Protein AF-A0A078JL57-F1 (afdb_monomer_lite)

Sequence (186 aa):
ADILLWREPKIAATLVIGVSLLWFLLEVVEYNFITLVCHASMTSMLLFFIWSTASDFLNWERPIIPVVVLDESSFKELATSFHDRFNQILSKLLDLACGRDPPLFFLTTISLYILSVIGTCINFMNLLFIGFVSMQTLPIMYEMYEDDVDRVASMLMRKMRKLYRKVDSNVLSKIPRGTVKSKKHA

pLDDT: mean 71.11, std 11.97, range [40.66, 92.5]

InterPro domains:
  IPR003388 Reticulon [PF02453] (1-154)
  IPR003388 Reticulon [PS50845] (1-186)
  IPR045064 Reticulon-like [PTHR10994] (1-176)

Secondary structure (DSSP, 8-state):
-TTTTTSSHHHHHHHHHHHHHHHHHHHTS---HHHHHHHHHHHHHHHHHHHHHHHHHHT------------HHHHHHHHHHHHHHHHHHHHHHHHHHTTS-HHHHHHHHHHHHHHHHHHHHS-HHHHHHHHHHHHHHHHHHHHHHHHHHHHHHHHHHHHHHHHHHHHHHHTGGGS-----------

Structure (mmCIF, N/CA/C/O backbone):
data_AF-A0A078JL57-F1
#
_entry.id   AF-A0A078JL57-F1
#
loop_
_atom_site.group_PDB
_atom_site.id
_atom_site.type_symbol
_atom_site.label_atom_id
_atom_site.label_alt_id
_atom_site.label_comp_id
_atom_site.label_asym_id
_atom_site.label_entity_id
_atom_site.label_seq_id
_atom_site.pdbx_PDB_ins_code
_atom_site.Cartn_x
_atom_site.Cartn_y
_atom_site.Cartn_z
_atom_site.occupancy
_atom_site.B_iso_or_equiv
_atom_site.auth_seq_id
_atom_site.auth_comp_id
_atom_site.auth_asym_id
_atom_site.auth_atom_id
_atom_site.pdbx_PDB_model_num
ATOM 1 N N . ALA A 1 1 ? -0.455 19.299 -8.774 1.00 47.16 1 ALA A N 1
ATOM 2 C CA . ALA A 1 1 ? -1.824 19.226 -8.221 1.00 47.16 1 ALA A CA 1
ATOM 3 C C . ALA A 1 1 ? -2.893 19.438 -9.301 1.00 47.16 1 ALA A C 1
ATOM 5 O O . ALA A 1 1 ? -3.996 18.943 -9.137 1.00 47.16 1 ALA A O 1
ATOM 6 N N . ASP A 1 2 ? -2.563 20.064 -10.438 1.00 40.66 2 ASP A N 1
ATOM 7 C CA . ASP A 1 2 ? -3.511 20.364 -11.528 1.00 40.66 2 ASP A CA 1
ATOM 8 C C . ASP A 1 2 ? -4.043 19.162 -12.332 1.00 40.66 2 ASP A C 1
ATOM 10 O O . ASP A 1 2 ? -5.101 19.265 -12.944 1.00 40.66 2 ASP A O 1
ATOM 14 N N . ILE A 1 3 ? -3.369 18.005 -12.307 1.00 46.66 3 ILE A N 1
ATOM 15 C CA . ILE A 1 3 ? -3.840 16.775 -12.982 1.00 46.66 3 ILE A CA 1
ATOM 16 C C . ILE A 1 3 ? -5.048 16.158 -12.246 1.00 46.66 3 ILE A C 1
ATOM 18 O O . ILE A 1 3 ? -5.933 15.580 -12.871 1.00 46.66 3 ILE A O 1
ATOM 22 N N . LEU A 1 4 ? -5.106 16.327 -10.919 1.00 50.78 4 LEU A N 1
ATOM 23 C CA . LEU A 1 4 ? -6.195 15.852 -10.052 1.00 50.78 4 LEU A CA 1
ATOM 24 C C . LEU A 1 4 ? -7.425 16.775 -10.080 1.00 50.78 4 LEU A C 1
ATOM 26 O O . LEU A 1 4 ? -8.518 16.344 -9.740 1.00 50.78 4 LEU A O 1
ATOM 30 N N . LEU A 1 5 ? -7.256 18.022 -10.524 1.00 49.47 5 LEU A N 1
ATOM 31 C CA . LEU A 1 5 ? -8.274 19.079 -10.490 1.00 49.47 5 LEU A CA 1
ATOM 32 C C . LEU A 1 5 ? -9.054 19.235 -11.806 1.00 49.47 5 LEU A C 1
ATOM 34 O O . LEU A 1 5 ? -9.695 20.255 -12.023 1.00 49.47 5 LEU A O 1
ATOM 38 N N . TRP A 1 6 ? -9.001 18.238 -12.702 1.00 53.00 6 TRP A N 1
ATOM 39 C CA . TRP A 1 6 ? -9.838 18.178 -13.916 1.00 53.00 6 TRP A CA 1
ATOM 40 C C . TRP A 1 6 ? -9.777 19.426 -14.821 1.00 53.00 6 TRP A C 1
ATOM 42 O O . TRP A 1 6 ? -10.658 19.649 -15.650 1.00 53.00 6 TRP A O 1
ATOM 52 N N . ARG A 1 7 ? -8.702 20.220 -14.721 1.00 55.97 7 ARG A N 1
ATOM 53 C CA . ARG A 1 7 ? -8.509 21.423 -15.545 1.00 55.97 7 ARG A CA 1
ATOM 54 C C . ARG A 1 7 ? -8.300 21.076 -17.023 1.00 55.97 7 ARG A C 1
ATOM 56 O O . ARG A 1 7 ? -8.626 21.871 -17.898 1.00 55.97 7 ARG A O 1
ATOM 63 N N . GLU A 1 8 ? -7.837 19.852 -17.287 1.00 61.31 8 GLU A N 1
ATOM 64 C CA . GLU A 1 8 ? -7.771 19.233 -18.610 1.00 61.31 8 GLU A CA 1
ATOM 65 C C . GLU A 1 8 ? -8.565 17.911 -18.633 1.00 61.31 8 GLU A C 1
ATOM 67 O O . GLU A 1 8 ? -8.002 16.831 -18.420 1.00 61.31 8 GLU A O 1
ATOM 72 N N . PRO A 1 9 ? -9.883 17.953 -18.910 1.00 62.03 9 PRO A N 1
ATOM 73 C CA . PRO A 1 9 ? -10.772 16.792 -18.793 1.00 62.03 9 PRO A CA 1
ATOM 74 C C . PRO A 1 9 ? -10.371 15.629 -19.710 1.00 62.03 9 PRO A C 1
ATOM 76 O O . PRO A 1 9 ? -10.666 14.476 -19.417 1.00 62.03 9 PRO A O 1
ATOM 79 N N . LYS A 1 10 ? -9.639 15.904 -20.796 1.00 66.31 10 LYS A N 1
ATOM 80 C CA . LYS A 1 10 ? -9.118 14.883 -21.718 1.00 66.31 10 LYS A CA 1
ATOM 81 C C . LYS A 1 10 ? -8.029 14.020 -21.079 1.00 66.31 10 LYS A C 1
ATOM 83 O O . LYS A 1 10 ? -8.034 12.805 -21.263 1.00 66.31 10 LYS A O 1
ATOM 88 N N . ILE A 1 11 ? -7.119 14.627 -20.317 1.00 66.00 11 ILE A N 1
ATOM 89 C CA . ILE A 1 11 ? -6.024 13.910 -19.649 1.00 66.00 11 ILE A CA 1
ATOM 90 C C . ILE A 1 11 ? -6.587 13.087 -18.493 1.00 66.00 11 ILE A C 1
ATOM 92 O O . ILE A 1 11 ? -6.284 11.901 -18.379 1.00 66.00 11 ILE A O 1
ATOM 96 N N . ALA A 1 12 ? -7.475 13.678 -17.693 1.00 65.75 12 ALA A N 1
ATOM 97 C CA . ALA A 1 12 ? -8.117 12.967 -16.598 1.00 65.75 12 ALA A CA 1
ATOM 98 C C . ALA A 1 12 ? -9.020 11.822 -17.096 1.00 65.75 12 ALA A C 1
ATOM 100 O O . ALA A 1 12 ? -8.971 10.731 -16.537 1.00 65.75 12 ALA A O 1
ATOM 101 N N . ALA A 1 13 ? -9.777 12.015 -18.183 1.00 70.62 13 ALA A N 1
ATOM 102 C CA . ALA A 1 13 ? -10.564 10.943 -18.794 1.00 70.62 13 ALA A CA 1
ATOM 103 C C . ALA A 1 13 ? -9.676 9.817 -19.340 1.00 70.62 13 ALA A C 1
ATOM 105 O O . ALA A 1 13 ? -9.972 8.648 -19.117 1.00 70.62 13 ALA A O 1
ATOM 106 N N . THR A 1 14 ? -8.560 10.149 -19.995 1.00 75.94 14 THR A N 1
ATOM 107 C CA . THR A 1 14 ? -7.607 9.146 -20.502 1.00 75.94 14 THR A CA 1
ATOM 108 C C . THR A 1 14 ? -6.988 8.341 -19.359 1.00 75.94 14 THR A C 1
ATOM 110 O O . THR A 1 14 ? -6.899 7.118 -19.446 1.00 75.94 14 THR A O 1
ATOM 113 N N . LEU A 1 15 ? -6.625 9.005 -18.259 1.00 76.62 15 LEU A N 1
ATOM 114 C CA . LEU A 1 15 ? -6.115 8.357 -17.052 1.00 76.62 15 LEU A CA 1
ATOM 115 C C . LEU A 1 15 ? -7.166 7.418 -16.438 1.00 76.62 15 LEU A C 1
ATOM 117 O O . LEU A 1 15 ? -6.862 6.266 -16.145 1.00 76.62 15 LEU A O 1
ATOM 121 N N . VAL A 1 16 ? -8.411 7.881 -16.295 1.00 73.12 16 VAL A N 1
ATOM 122 C CA . VAL A 1 16 ? -9.522 7.083 -15.752 1.00 73.12 16 VAL A CA 1
ATOM 123 C C . VAL A 1 16 ? -9.820 5.875 -16.637 1.00 73.12 16 VAL A C 1
ATOM 125 O O . VAL A 1 16 ? -10.015 4.780 -16.113 1.00 73.12 16 VAL A O 1
ATOM 128 N N . ILE A 1 17 ? -9.805 6.036 -17.962 1.00 79.19 17 ILE A N 1
ATOM 129 C CA . ILE A 1 17 ? -9.991 4.934 -18.915 1.00 79.19 17 ILE A CA 1
ATOM 130 C C . ILE A 1 17 ? -8.836 3.934 -18.800 1.00 79.19 17 ILE A C 1
ATOM 132 O O . ILE A 1 17 ? -9.085 2.735 -18.704 1.00 79.19 17 ILE A O 1
ATOM 136 N N . GLY A 1 18 ? -7.588 4.407 -18.742 1.00 77.69 18 GLY A N 1
ATOM 137 C CA . GLY A 1 18 ? -6.413 3.549 -18.584 1.00 77.69 18 GLY A CA 1
ATOM 138 C C . GLY A 1 18 ? -6.438 2.750 -17.280 1.00 77.69 18 GLY A C 1
ATOM 139 O O . GLY A 1 18 ? -6.229 1.539 -17.295 1.00 77.69 18 GLY A O 1
ATOM 140 N N . VAL A 1 19 ? -6.764 3.402 -16.163 1.00 73.00 19 VAL A N 1
ATOM 141 C CA . VAL A 1 19 ? -6.863 2.750 -14.849 1.00 73.00 19 VAL A CA 1
ATOM 142 C C . VAL A 1 19 ? -8.052 1.789 -14.787 1.00 73.00 19 VAL A C 1
ATOM 144 O O . VAL A 1 19 ? -7.912 0.693 -14.251 1.00 73.00 19 VAL A O 1
ATOM 147 N N . SER A 1 20 ? -9.195 2.142 -15.380 1.00 72.00 20 SER A N 1
ATOM 148 C CA . SER A 1 20 ? -10.371 1.260 -15.430 1.00 72.00 20 SER A CA 1
ATOM 149 C C . SER A 1 20 ? -10.128 0.027 -16.300 1.00 72.00 20 SER A C 1
ATOM 151 O O . SER A 1 20 ? -10.539 -1.068 -15.930 1.00 72.00 20 SER A O 1
ATOM 153 N N . LEU A 1 21 ? -9.425 0.178 -17.428 1.00 74.38 21 LEU A N 1
ATOM 154 C CA . LEU A 1 21 ? -9.008 -0.943 -18.274 1.00 74.38 21 LEU A CA 1
ATOM 155 C C . LEU A 1 21 ? -8.018 -1.849 -17.543 1.00 74.38 21 LEU A C 1
ATOM 157 O O . LEU A 1 21 ? -8.184 -3.064 -17.564 1.00 74.38 21 LEU A O 1
ATOM 161 N N . LEU A 1 22 ? -7.024 -1.265 -16.867 1.00 69.69 22 LEU A N 1
ATOM 162 C CA . LEU A 1 22 ? -6.052 -2.008 -16.067 1.00 69.69 22 LEU A CA 1
ATOM 163 C C . LEU A 1 22 ? -6.740 -2.807 -14.949 1.00 69.69 22 LEU A C 1
ATOM 165 O O . LEU A 1 22 ? -6.431 -3.980 -14.759 1.00 69.69 22 LEU A O 1
ATOM 169 N N . TRP A 1 23 ? -7.705 -2.197 -14.258 1.00 68.81 23 TRP A N 1
ATOM 170 C CA . TRP A 1 23 ? -8.525 -2.862 -13.246 1.00 68.81 23 TRP A CA 1
ATOM 171 C C . TRP A 1 23 ? -9.388 -3.983 -13.843 1.00 68.81 23 TRP A C 1
ATOM 173 O O . TRP A 1 23 ? -9.385 -5.095 -13.325 1.00 68.81 23 TRP A O 1
ATOM 183 N N . PHE A 1 24 ? -10.058 -3.735 -14.972 1.00 66.00 24 PHE A N 1
ATOM 184 C CA . PHE A 1 24 ? -10.878 -4.732 -15.668 1.00 66.00 24 PHE A CA 1
ATOM 185 C C . PHE A 1 24 ? -10.057 -5.949 -16.125 1.00 66.00 24 PHE A C 1
ATOM 187 O O . PHE A 1 24 ? -10.476 -7.088 -15.934 1.00 66.00 24 PHE A O 1
ATOM 194 N N . LEU A 1 25 ? -8.863 -5.719 -16.677 1.00 63.25 25 LEU A N 1
ATOM 195 C CA . LEU A 1 25 ? -7.927 -6.769 -17.093 1.00 63.25 25 LEU A CA 1
ATOM 196 C C . LEU A 1 25 ? -7.433 -7.630 -15.922 1.00 63.25 25 LEU A C 1
ATOM 198 O O . LEU A 1 25 ? -7.133 -8.802 -16.118 1.00 63.25 25 LEU A O 1
ATOM 202 N N . LEU A 1 26 ? -7.341 -7.068 -14.718 1.00 59.03 26 LEU A N 1
ATOM 203 C CA . LEU A 1 26 ? -6.872 -7.781 -13.529 1.00 59.03 26 LEU A CA 1
ATOM 204 C C . LEU A 1 26 ? -8.000 -8.516 -12.795 1.00 59.03 26 LEU A C 1
ATOM 206 O O . LEU A 1 26 ? -7.803 -9.650 -12.369 1.00 59.03 26 LEU A O 1
ATOM 210 N N . GLU A 1 27 ? -9.170 -7.890 -12.664 1.00 59.22 27 GLU A N 1
ATOM 211 C CA . GLU A 1 27 ? -10.281 -8.411 -11.856 1.00 59.22 27 GLU A CA 1
ATOM 212 C C . GLU A 1 27 ? -11.227 -9.318 -12.666 1.00 59.22 27 GLU A C 1
ATOM 214 O O . GLU A 1 27 ? -11.649 -10.356 -12.171 1.00 59.22 27 GLU A O 1
ATOM 219 N N . VAL A 1 28 ? -11.552 -8.970 -13.921 1.00 53.16 28 VAL A N 1
ATOM 220 C CA . VAL A 1 28 ? -12.558 -9.700 -14.729 1.00 53.16 28 VAL A CA 1
ATOM 221 C C . VAL A 1 28 ? -11.946 -10.845 -15.536 1.00 53.16 28 VAL A C 1
ATOM 223 O O . VAL A 1 28 ? -12.619 -11.832 -15.817 1.00 53.16 28 VAL A O 1
ATOM 226 N N . VAL A 1 29 ? -10.669 -10.733 -15.906 1.00 53.97 29 VAL A N 1
ATOM 227 C CA . VAL A 1 29 ? -9.959 -11.766 -16.684 1.00 53.97 29 VAL A CA 1
ATOM 228 C C . VAL A 1 29 ? -9.205 -12.751 -15.771 1.00 53.97 29 VAL A C 1
ATOM 230 O O . VAL A 1 29 ? -8.572 -13.674 -16.270 1.00 53.97 29 VAL A O 1
ATOM 233 N N . GLU A 1 30 ? -9.252 -12.573 -14.441 1.00 57.19 30 GLU A N 1
ATOM 234 C CA . GLU A 1 30 ? -8.442 -13.327 -13.459 1.00 57.19 30 GLU A CA 1
ATOM 235 C C . GLU A 1 30 ? -6.942 -13.364 -13.824 1.00 57.19 30 GLU A C 1
ATOM 237 O O . GLU A 1 30 ? -6.216 -14.321 -13.533 1.00 57.19 30 GLU A O 1
ATOM 242 N N . TYR A 1 31 ? -6.448 -12.323 -14.504 1.00 55.12 31 TYR A N 1
ATOM 243 C CA . TYR A 1 31 ? -5.073 -12.301 -14.979 1.00 55.12 31 TYR A CA 1
ATOM 244 C C . TYR A 1 31 ? -4.146 -12.128 -13.775 1.00 55.12 31 TYR A C 1
ATOM 246 O O . TYR A 1 31 ? -4.140 -11.096 -13.104 1.00 55.12 31 TYR A O 1
ATOM 254 N N . ASN A 1 32 ? -3.367 -13.164 -13.473 1.00 59.16 32 ASN A N 1
ATOM 255 C CA . ASN A 1 32 ? -2.543 -13.227 -12.274 1.00 59.16 32 ASN A CA 1
ATOM 256 C C . ASN A 1 32 ? -1.590 -12.014 -12.249 1.00 59.16 32 ASN A C 1
ATOM 258 O O . ASN A 1 32 ? -0.804 -11.837 -13.181 1.00 59.16 32 ASN A O 1
ATOM 262 N N . PHE A 1 33 ? -1.650 -11.159 -11.220 1.00 55.16 33 PHE A N 1
ATOM 263 C CA . PHE A 1 33 ? -0.894 -9.892 -11.161 1.00 55.16 33 PHE A CA 1
ATOM 264 C C . PHE A 1 33 ? 0.594 -10.067 -11.512 1.00 55.16 33 PHE A C 1
ATOM 266 O O . PHE A 1 33 ? 1.185 -9.256 -12.223 1.00 55.16 33 PHE A O 1
ATOM 273 N N . ILE A 1 34 ? 1.169 -11.196 -11.092 1.00 57.19 34 ILE A N 1
ATOM 274 C CA . ILE A 1 34 ? 2.545 -11.603 -11.392 1.00 57.19 34 ILE A CA 1
ATOM 275 C C . ILE A 1 34 ? 2.785 -11.712 -12.907 1.00 57.19 34 ILE A C 1
ATOM 277 O O . ILE A 1 34 ? 3.783 -11.205 -13.418 1.00 57.19 34 ILE A O 1
ATOM 281 N N . THR A 1 35 ? 1.863 -12.336 -13.642 1.00 60.84 35 THR A N 1
ATOM 282 C CA . THR A 1 35 ? 1.957 -12.466 -15.104 1.00 60.84 35 THR A CA 1
ATOM 283 C C . THR A 1 35 ? 1.793 -11.127 -15.812 1.00 60.84 35 THR A C 1
ATOM 285 O O . THR A 1 35 ? 2.526 -10.864 -16.763 1.00 60.84 35 THR A O 1
ATOM 288 N N . LEU A 1 36 ? 0.924 -10.238 -15.322 1.00 61.31 36 LEU A N 1
ATOM 289 C CA . LEU A 1 36 ? 0.795 -8.891 -15.879 1.00 61.31 36 LEU A CA 1
ATOM 290 C C . LEU A 1 36 ? 2.099 -8.096 -15.724 1.00 61.31 36 LEU A C 1
ATOM 292 O O . LEU A 1 36 ? 2.589 -7.524 -16.696 1.00 61.31 36 LEU A O 1
ATOM 296 N N . VAL A 1 37 ? 2.692 -8.102 -14.525 1.00 61.41 37 VAL A N 1
ATOM 297 C CA . VAL A 1 37 ? 3.982 -7.442 -14.262 1.00 61.41 37 VAL A CA 1
ATOM 298 C C . VAL A 1 37 ? 5.082 -8.033 -15.142 1.00 61.41 37 VAL A C 1
ATOM 300 O O . VAL A 1 37 ? 5.890 -7.292 -15.702 1.00 61.41 37 VAL A O 1
ATOM 303 N N . CYS A 1 38 ? 5.088 -9.354 -15.326 1.00 63.00 38 CYS A N 1
ATOM 304 C CA . CYS A 1 38 ? 6.035 -10.028 -16.207 1.00 63.00 38 CYS A CA 1
ATOM 305 C C . CYS A 1 38 ? 5.884 -9.568 -17.669 1.00 63.00 38 CYS A C 1
ATOM 307 O O . CYS A 1 38 ? 6.867 -9.163 -18.287 1.00 63.00 38 CYS A O 1
ATOM 309 N N . HIS A 1 39 ? 4.663 -9.543 -18.212 1.00 68.88 39 HIS A N 1
ATOM 310 C CA . HIS A 1 39 ? 4.411 -9.079 -19.580 1.00 68.88 39 HIS A CA 1
ATOM 311 C C . HIS A 1 39 ? 4.685 -7.585 -19.774 1.00 68.88 39 HIS A C 1
ATOM 313 O O . HIS A 1 39 ? 5.252 -7.201 -20.799 1.00 68.88 39 HIS A O 1
ATOM 319 N N . ALA A 1 40 ? 4.341 -6.745 -18.797 1.00 70.06 40 ALA A N 1
ATOM 320 C CA . ALA A 1 40 ? 4.665 -5.322 -18.820 1.00 70.06 40 ALA A CA 1
ATOM 321 C C . ALA A 1 40 ? 6.186 -5.100 -18.816 1.00 70.06 40 ALA A C 1
ATOM 323 O O . ALA A 1 40 ? 6.691 -4.305 -19.607 1.00 70.06 40 ALA A O 1
ATOM 324 N N . SER A 1 41 ? 6.922 -5.854 -17.992 1.00 65.12 41 SER A N 1
ATOM 325 C CA . SER A 1 41 ? 8.389 -5.842 -17.967 1.00 65.12 41 SER A CA 1
ATOM 326 C C . SER A 1 41 ? 8.985 -6.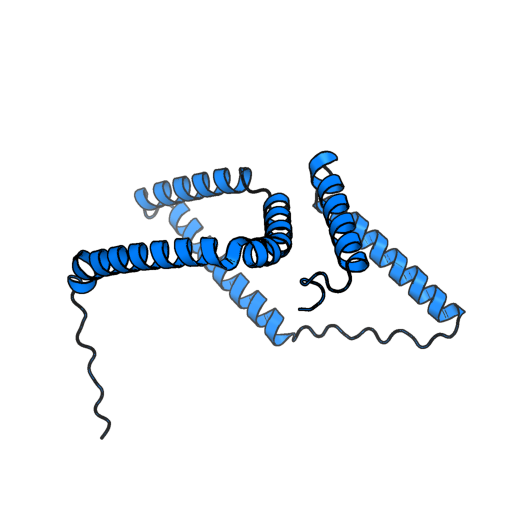285 -19.308 1.00 65.12 41 SER A C 1
ATOM 328 O O . SER A 1 41 ? 9.803 -5.564 -19.878 1.00 65.12 41 SER A O 1
ATOM 330 N N . MET A 1 42 ? 8.511 -7.402 -19.876 1.00 68.44 42 MET A N 1
ATOM 331 C CA . MET A 1 42 ? 8.950 -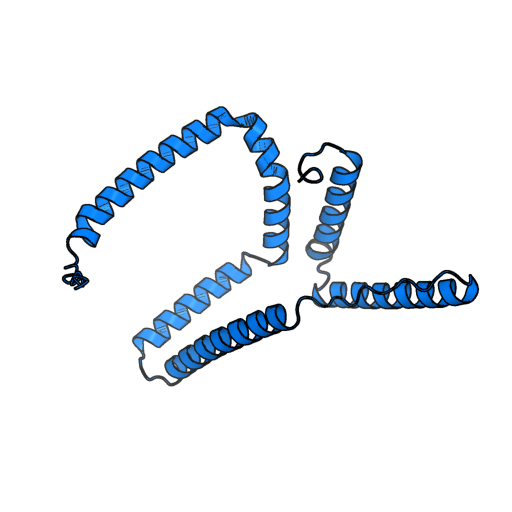7.878 -21.197 1.00 68.44 42 MET A CA 1
ATOM 332 C C . MET A 1 42 ? 8.689 -6.841 -22.298 1.00 68.44 42 MET A C 1
ATOM 334 O O . MET A 1 42 ? 9.564 -6.574 -23.119 1.00 68.44 42 MET A O 1
ATOM 338 N N . THR A 1 43 ? 7.513 -6.212 -22.287 1.00 69.38 43 THR A N 1
ATOM 339 C CA . THR A 1 43 ? 7.145 -5.166 -23.255 1.00 69.38 43 THR A CA 1
ATOM 340 C C . THR A 1 43 ? 8.017 -3.921 -23.090 1.00 69.38 43 THR A C 1
ATOM 342 O O . THR A 1 43 ? 8.490 -3.372 -24.080 1.00 69.38 43 THR A O 1
ATOM 345 N N . SER A 1 44 ? 8.287 -3.502 -21.851 1.00 72.31 44 SER A N 1
ATOM 346 C CA . SER A 1 44 ? 9.180 -2.379 -21.542 1.00 72.31 44 SER A CA 1
ATOM 347 C C . SER A 1 44 ? 10.607 -2.640 -22.032 1.00 72.31 44 SER A C 1
ATOM 349 O O . SER A 1 44 ? 11.180 -1.802 -22.727 1.00 72.31 44 SER A O 1
ATOM 351 N N . MET A 1 45 ? 11.158 -3.834 -21.769 1.00 69.00 45 MET A N 1
ATOM 352 C CA . MET A 1 45 ? 12.476 -4.226 -22.284 1.00 69.00 45 MET A CA 1
ATOM 353 C C . MET A 1 45 ? 12.522 -4.208 -23.816 1.00 69.00 45 MET A C 1
ATOM 355 O O . MET A 1 45 ? 13.482 -3.690 -24.385 1.00 69.00 45 MET A O 1
ATOM 359 N N . LEU A 1 46 ? 11.485 -4.717 -24.490 1.00 79.62 46 LEU A N 1
ATOM 360 C CA . LEU A 1 46 ? 11.384 -4.670 -25.952 1.00 79.62 46 LEU A CA 1
ATOM 361 C C . LEU A 1 46 ? 11.315 -3.233 -26.481 1.00 79.62 46 LEU A C 1
ATOM 363 O O . LEU A 1 46 ? 11.998 -2.911 -27.449 1.00 79.62 46 LEU A O 1
ATOM 367 N N . LEU A 1 47 ? 10.538 -2.358 -25.839 1.00 80.25 47 LEU A N 1
ATOM 368 C CA . LEU A 1 47 ? 10.451 -0.944 -26.208 1.00 80.25 47 LEU A CA 1
ATOM 369 C C . LEU A 1 47 ? 11.795 -0.234 -26.047 1.00 80.25 47 LEU A C 1
ATOM 371 O O . LEU A 1 47 ? 12.213 0.462 -26.968 1.00 80.25 47 LEU A O 1
ATOM 375 N N . PHE A 1 48 ? 12.503 -0.445 -24.933 1.00 76.62 48 PHE A N 1
ATOM 376 C CA . PHE A 1 48 ? 13.850 0.099 -24.742 1.00 76.62 48 PHE A CA 1
ATOM 377 C C . PHE A 1 48 ? 14.837 -0.425 -25.785 1.00 76.62 48 PHE A C 1
ATOM 379 O O . PHE A 1 48 ? 15.651 0.341 -26.294 1.00 76.62 48 PHE A O 1
ATOM 386 N N . PHE A 1 49 ? 14.746 -1.707 -26.138 1.00 75.75 49 PHE A N 1
ATOM 387 C CA . PHE A 1 49 ? 15.597 -2.311 -27.157 1.00 75.75 49 PHE A CA 1
ATOM 388 C C . PHE A 1 49 ? 15.343 -1.716 -28.550 1.00 75.75 49 PHE A C 1
ATOM 390 O O . PHE A 1 49 ? 16.288 -1.318 -29.235 1.00 75.75 49 PHE A O 1
ATOM 397 N N . ILE A 1 50 ? 14.073 -1.595 -28.950 1.00 81.50 50 ILE A N 1
ATOM 398 C CA . ILE A 1 50 ? 13.675 -0.951 -30.209 1.00 81.50 50 ILE A CA 1
ATOM 399 C C . ILE A 1 50 ? 14.107 0.517 -30.207 1.00 81.50 50 ILE A C 1
ATOM 401 O O . ILE A 1 50 ? 14.667 0.982 -31.194 1.00 81.50 50 ILE A O 1
ATOM 405 N N . TRP A 1 51 ? 13.903 1.231 -29.098 1.00 74.94 51 TRP A N 1
ATOM 406 C CA . TRP A 1 51 ? 14.287 2.633 -28.952 1.00 74.94 51 TRP A CA 1
ATOM 407 C C . TRP A 1 51 ? 15.800 2.835 -29.059 1.00 74.94 51 TRP A C 1
ATOM 409 O O . TRP A 1 51 ? 16.237 3.708 -29.800 1.00 74.94 51 TRP A O 1
ATOM 419 N N . SER A 1 52 ? 16.599 1.998 -28.389 1.00 70.12 52 SER A N 1
ATOM 420 C CA . SER A 1 52 ? 18.066 2.033 -28.467 1.00 70.12 52 SER A CA 1
ATOM 421 C C . SER A 1 52 ? 18.560 1.733 -29.883 1.00 70.12 52 SER A C 1
ATOM 423 O O . SER A 1 52 ? 19.439 2.416 -30.402 1.00 70.12 52 SER A O 1
ATOM 425 N N . THR A 1 53 ? 17.955 0.742 -30.538 1.00 77.44 53 THR A N 1
ATOM 426 C CA . THR A 1 53 ? 18.299 0.365 -31.916 1.00 77.44 53 THR A CA 1
ATOM 427 C C . THR A 1 53 ? 17.914 1.472 -32.905 1.00 77.44 53 THR A C 1
ATOM 429 O O . THR A 1 53 ? 18.668 1.783 -33.824 1.00 77.44 53 THR A O 1
ATOM 432 N N . ALA A 1 54 ? 16.759 2.111 -32.704 1.00 71.50 54 ALA A N 1
ATOM 433 C CA . ALA A 1 54 ? 16.305 3.238 -33.512 1.00 71.50 54 ALA A CA 1
ATOM 434 C C . ALA A 1 54 ? 17.152 4.500 -33.278 1.00 71.50 54 ALA A C 1
ATOM 436 O O . ALA A 1 54 ? 17.448 5.205 -34.242 1.00 71.50 54 ALA A O 1
ATOM 437 N N . SER A 1 55 ? 17.585 4.771 -32.039 1.00 66.94 55 SER A N 1
ATOM 438 C CA . SER A 1 55 ? 18.495 5.885 -31.743 1.00 66.94 55 SER A CA 1
ATOM 439 C C . SER A 1 55 ? 19.864 5.692 -32.388 1.00 66.94 55 SER A C 1
ATOM 441 O O . SER A 1 55 ? 20.412 6.653 -32.927 1.00 66.94 55 SER A O 1
ATOM 443 N N . ASP A 1 56 ? 20.367 4.453 -32.413 1.00 66.75 56 ASP A N 1
ATOM 444 C CA . ASP A 1 56 ? 21.624 4.108 -33.084 1.00 66.75 56 ASP A CA 1
ATOM 445 C C . ASP A 1 56 ? 21.505 4.230 -34.615 1.00 66.75 56 ASP A C 1
ATOM 447 O O . ASP A 1 56 ? 22.447 4.664 -35.276 1.00 66.75 56 ASP A O 1
ATOM 451 N N . PHE A 1 57 ? 20.337 3.918 -35.191 1.00 69.06 57 PHE A N 1
ATOM 452 C CA . PHE A 1 57 ? 20.089 4.048 -36.633 1.00 69.06 57 PHE A CA 1
ATOM 453 C C . PHE A 1 57 ? 19.870 5.505 -37.090 1.00 69.06 57 PHE A C 1
ATOM 455 O O . PHE A 1 57 ? 20.237 5.863 -38.208 1.00 69.06 57 PHE A O 1
ATOM 462 N N . LEU A 1 58 ? 19.285 6.356 -36.239 1.00 68.25 58 LEU A N 1
ATOM 463 C CA . LEU A 1 58 ? 18.922 7.744 -36.566 1.00 68.25 58 LEU A CA 1
ATOM 464 C C . LEU A 1 58 ? 19.951 8.797 -36.102 1.00 68.25 58 LEU A C 1
ATOM 466 O O . LEU A 1 58 ? 19.698 9.986 -36.286 1.00 68.25 58 LEU A O 1
ATOM 470 N N . ASN A 1 59 ? 21.097 8.397 -35.524 1.00 60.12 59 ASN A N 1
ATOM 471 C CA . ASN A 1 59 ? 22.074 9.303 -34.880 1.00 60.12 59 ASN A CA 1
ATOM 472 C C . ASN A 1 59 ? 21.414 10.299 -33.903 1.00 60.12 59 ASN A C 1
ATOM 474 O O . ASN A 1 59 ? 21.850 11.444 -33.764 1.00 60.12 59 ASN A O 1
ATOM 478 N N . TRP A 1 60 ? 20.339 9.881 -33.234 1.00 64.56 60 TRP A N 1
ATOM 479 C CA . TRP A 1 60 ? 19.710 10.710 -32.213 1.00 64.56 60 TRP A CA 1
ATOM 480 C C . TRP A 1 60 ? 20.653 10.761 -31.007 1.00 64.56 60 TRP A C 1
ATOM 482 O O . TRP A 1 60 ? 21.228 9.732 -30.643 1.00 64.56 60 TRP A O 1
ATOM 492 N N . GLU A 1 61 ? 20.834 11.931 -30.380 1.00 59.34 61 GLU A N 1
ATOM 493 C CA . GLU A 1 61 ? 21.532 12.004 -29.092 1.00 59.34 61 GLU A CA 1
ATOM 494 C C . GLU A 1 61 ? 20.950 10.945 -28.156 1.00 59.34 61 GLU A C 1
ATOM 496 O O . GLU A 1 61 ? 19.745 10.936 -27.884 1.00 59.34 61 GLU A O 1
ATOM 501 N N . ARG A 1 62 ? 21.814 10.011 -27.729 1.00 51.31 62 ARG A N 1
ATOM 502 C CA . ARG A 1 62 ? 21.458 8.930 -26.812 1.00 51.31 62 ARG A CA 1
ATOM 503 C C . ARG A 1 62 ? 20.646 9.538 -25.673 1.00 51.31 62 ARG A C 1
ATOM 505 O O . ARG A 1 62 ? 21.149 10.477 -25.050 1.00 51.31 62 ARG A O 1
ATOM 512 N N . PRO A 1 63 ? 19.430 9.039 -25.386 1.00 51.59 63 PRO A N 1
ATOM 513 C CA . PRO A 1 63 ? 18.695 9.505 -24.228 1.00 51.59 63 PRO A CA 1
ATOM 514 C C . PRO A 1 63 ? 19.610 9.291 -23.026 1.00 51.59 63 PRO A C 1
ATOM 516 O O . PRO A 1 63 ? 19.985 8.160 -22.714 1.00 51.59 63 PRO A O 1
ATOM 519 N N . ILE A 1 64 ? 20.046 10.394 -22.418 1.00 54.38 64 ILE A N 1
ATOM 520 C CA . ILE A 1 64 ? 20.791 10.381 -21.168 1.00 54.38 64 ILE A CA 1
ATOM 521 C C . ILE A 1 64 ? 19.822 9.744 -20.194 1.00 54.38 64 ILE A C 1
ATOM 523 O O . ILE A 1 64 ? 18.875 10.393 -19.762 1.00 54.38 64 ILE A O 1
ATOM 527 N N . ILE A 1 65 ? 19.997 8.448 -19.943 1.00 53.41 65 ILE A N 1
ATOM 528 C CA . ILE A 1 65 ? 19.264 7.734 -18.913 1.00 53.41 65 ILE A CA 1
ATOM 529 C C . ILE A 1 65 ? 19.604 8.528 -17.657 1.00 53.41 65 ILE A C 1
ATOM 531 O O . ILE A 1 65 ? 20.779 8.526 -17.271 1.00 53.41 65 ILE A O 1
ATOM 535 N N . PRO A 1 66 ? 18.658 9.283 -17.063 1.00 51.09 66 PRO A N 1
ATOM 536 C CA . PRO A 1 66 ? 18.918 9.850 -15.763 1.00 51.09 66 PRO A CA 1
ATOM 537 C C . PRO A 1 66 ? 19.162 8.617 -14.916 1.00 51.09 66 PRO A C 1
ATOM 539 O O . PRO A 1 66 ? 18.256 7.802 -14.741 1.00 51.09 66 PRO A O 1
ATOM 542 N N . VAL A 1 67 ? 20.420 8.400 -14.523 1.00 54.25 67 VAL A N 1
ATOM 543 C CA . VAL A 1 67 ? 20.761 7.381 -13.546 1.00 54.25 67 VAL A CA 1
ATOM 544 C C . VAL A 1 67 ? 19.817 7.708 -12.414 1.00 54.25 67 VAL A C 1
ATOM 546 O O . VAL A 1 67 ? 19.915 8.787 -11.827 1.00 54.25 67 VAL A O 1
ATOM 549 N N . VAL A 1 68 ? 18.802 6.865 -12.235 1.00 54.19 68 VAL A N 1
ATOM 550 C CA . VAL A 1 68 ? 17.818 7.004 -11.177 1.00 54.19 68 VAL A CA 1
ATOM 551 C C . VAL A 1 68 ? 18.596 6.654 -9.921 1.00 54.19 68 VAL A C 1
ATOM 553 O O . VAL A 1 68 ? 18.465 5.577 -9.355 1.00 54.19 68 VAL A O 1
ATOM 556 N N . VAL A 1 69 ? 19.468 7.573 -9.513 1.00 51.53 69 VAL A N 1
ATOM 557 C CA . VAL A 1 69 ? 19.992 7.690 -8.169 1.00 51.53 69 VAL A CA 1
ATOM 558 C C . VAL A 1 69 ? 18.806 8.218 -7.374 1.00 51.53 69 VAL A C 1
ATOM 560 O O . VAL A 1 69 ? 18.751 9.367 -6.949 1.00 51.53 69 VAL A O 1
ATOM 563 N N . LEU A 1 70 ? 17.781 7.369 -7.250 1.00 54.81 70 LEU A N 1
ATOM 564 C CA . LEU A 1 70 ? 17.027 7.289 -6.017 1.00 54.81 70 LEU A CA 1
ATOM 565 C C . LEU A 1 70 ? 18.107 7.209 -4.954 1.00 54.81 70 LEU A C 1
ATOM 567 O O . LEU A 1 70 ? 18.850 6.230 -4.948 1.00 54.81 70 LEU A O 1
ATOM 571 N N . ASP A 1 71 ? 18.261 8.306 -4.212 1.00 64.81 71 ASP A N 1
ATOM 572 C CA . ASP A 1 71 ? 19.309 8.529 -3.227 1.00 64.81 71 ASP A CA 1
ATOM 573 C C . ASP A 1 71 ? 19.646 7.200 -2.547 1.00 64.81 71 ASP A C 1
ATOM 575 O O . ASP A 1 71 ? 18.821 6.633 -1.827 1.00 64.81 71 ASP A O 1
ATOM 579 N N . GLU A 1 72 ? 20.797 6.626 -2.908 1.00 66.88 72 GLU A N 1
ATOM 580 C CA . GLU A 1 72 ? 21.133 5.246 -2.545 1.00 66.88 72 GLU A CA 1
ATOM 581 C C . GLU A 1 72 ? 21.138 5.110 -1.020 1.00 66.88 72 GLU A C 1
ATOM 583 O O . GLU A 1 72 ? 20.722 4.087 -0.482 1.00 66.88 72 GLU A O 1
ATOM 588 N N . SER A 1 73 ? 21.498 6.194 -0.323 1.00 72.88 73 SER A N 1
ATOM 589 C CA . SER A 1 73 ? 21.331 6.368 1.117 1.00 72.88 73 SER A CA 1
ATOM 590 C C . SER A 1 73 ? 19.880 6.240 1.569 1.00 72.88 73 SER A C 1
ATOM 592 O O . SER A 1 73 ? 19.616 5.413 2.434 1.00 72.88 73 SER A O 1
ATOM 594 N N . SER A 1 74 ? 18.937 6.975 0.979 1.00 73.94 74 SER A N 1
ATOM 595 C CA . SER A 1 74 ? 17.512 6.904 1.329 1.00 73.94 74 SER A CA 1
ATOM 596 C C . SER A 1 74 ? 16.913 5.524 1.061 1.00 73.94 74 SER A C 1
ATOM 598 O O . SER A 1 74 ? 16.190 4.990 1.901 1.00 73.94 74 SER A O 1
ATOM 600 N N . PHE A 1 75 ? 17.216 4.906 -0.086 1.00 78.00 75 PHE A N 1
ATOM 601 C CA . PHE A 1 75 ? 16.716 3.560 -0.379 1.00 78.00 75 PHE A CA 1
ATOM 602 C C . PHE A 1 75 ? 17.328 2.523 0.561 1.00 78.00 75 PHE A C 1
ATOM 604 O O . PHE A 1 75 ? 16.614 1.667 1.080 1.00 78.00 75 PHE A O 1
ATOM 611 N N . LYS A 1 76 ? 18.633 2.616 0.823 1.00 82.31 76 LYS A N 1
ATOM 612 C CA . LYS A 1 76 ? 19.329 1.717 1.742 1.00 82.31 76 LYS A CA 1
ATOM 613 C C . LYS A 1 76 ? 18.833 1.884 3.171 1.00 82.31 76 LYS A C 1
ATOM 615 O O . LYS A 1 76 ? 18.636 0.876 3.832 1.00 82.31 76 LYS A O 1
ATOM 620 N N . GLU A 1 77 ? 18.580 3.107 3.627 1.00 85.25 77 GLU A N 1
ATOM 621 C CA . GLU A 1 77 ? 18.028 3.391 4.954 1.00 85.25 77 GLU A CA 1
ATOM 622 C C . GLU A 1 77 ? 16.593 2.867 5.094 1.00 85.25 77 GLU A C 1
ATOM 624 O O . GLU A 1 77 ? 16.249 2.249 6.103 1.00 85.25 77 GLU A O 1
ATOM 629 N N . LEU A 1 78 ? 15.759 3.026 4.062 1.00 81.69 78 LEU A N 1
ATOM 630 C CA . LEU A 1 78 ? 14.421 2.434 4.033 1.00 81.69 78 LEU A CA 1
ATOM 631 C C . LEU A 1 78 ? 14.478 0.904 4.004 1.00 81.69 78 LEU A C 1
ATOM 633 O O . LEU A 1 78 ? 13.730 0.252 4.734 1.00 81.69 78 LEU A O 1
ATOM 637 N N . ALA A 1 79 ? 15.370 0.329 3.198 1.00 84.56 79 ALA A N 1
ATOM 638 C CA . ALA A 1 79 ? 15.535 -1.111 3.076 1.00 84.56 79 ALA A CA 1
ATOM 639 C C . ALA A 1 79 ? 16.049 -1.733 4.379 1.00 84.56 79 ALA A C 1
ATOM 641 O O . ALA A 1 79 ? 15.492 -2.736 4.820 1.00 84.56 79 ALA A O 1
ATOM 642 N N . THR A 1 80 ? 17.051 -1.135 5.032 1.00 86.19 80 THR A N 1
ATOM 643 C CA . THR A 1 80 ? 17.563 -1.618 6.323 1.00 86.19 80 THR A CA 1
ATOM 644 C C . THR A 1 80 ? 16.535 -1.430 7.428 1.00 86.19 80 THR A C 1
ATOM 646 O O . THR A 1 80 ? 16.279 -2.372 8.169 1.00 86.19 80 THR A O 1
ATOM 649 N N . SER A 1 81 ? 15.862 -0.277 7.494 1.00 86.81 81 SER A N 1
ATOM 650 C CA . SER A 1 81 ? 14.802 -0.034 8.479 1.00 86.81 81 SER A CA 1
ATOM 651 C C . SER A 1 81 ? 13.647 -1.024 8.330 1.00 86.81 81 SER A C 1
ATOM 653 O O . SER A 1 81 ? 13.153 -1.572 9.320 1.00 86.81 81 SER A O 1
ATOM 655 N N . PHE A 1 82 ? 13.226 -1.295 7.092 1.00 84.56 82 PHE A N 1
ATOM 656 C CA . PHE A 1 82 ? 12.198 -2.288 6.809 1.00 84.56 82 PHE A CA 1
ATOM 657 C C . PHE A 1 82 ? 12.670 -3.695 7.174 1.00 84.56 82 PHE A C 1
ATOM 659 O O . PHE A 1 82 ? 11.943 -4.416 7.855 1.00 84.56 82 PHE A O 1
ATOM 666 N N . HIS A 1 83 ? 13.885 -4.068 6.768 1.00 85.94 83 HIS A N 1
ATOM 667 C CA . HIS A 1 83 ? 14.455 -5.382 7.042 1.00 85.94 83 HIS A CA 1
ATOM 668 C C . HIS A 1 83 ? 14.595 -5.633 8.546 1.00 85.94 83 HIS A C 1
ATOM 670 O O . HIS A 1 83 ? 14.159 -6.675 9.028 1.00 85.94 83 HIS A O 1
ATOM 676 N N . ASP A 1 84 ? 15.105 -4.663 9.303 1.00 89.69 84 ASP A N 1
ATOM 677 C CA . ASP A 1 84 ? 15.248 -4.760 10.755 1.00 89.69 84 ASP A CA 1
ATOM 678 C C . ASP A 1 84 ? 13.889 -4.896 11.442 1.00 89.69 84 ASP A C 1
ATOM 680 O O . ASP A 1 84 ? 13.707 -5.764 12.298 1.00 89.69 84 ASP A O 1
ATOM 684 N N . ARG A 1 85 ? 12.902 -4.081 11.048 1.00 86.81 85 ARG A N 1
ATOM 685 C CA . ARG A 1 85 ? 11.537 -4.178 11.587 1.00 86.81 85 ARG A CA 1
ATOM 686 C C . ARG A 1 85 ? 10.896 -5.519 11.258 1.00 86.81 85 ARG A C 1
ATOM 688 O O . ARG A 1 85 ? 10.283 -6.130 12.129 1.00 86.81 85 ARG A O 1
ATOM 695 N N . PHE A 1 86 ? 11.039 -5.979 10.021 1.00 81.50 86 PHE A N 1
ATOM 696 C CA . PHE A 1 86 ? 10.482 -7.246 9.568 1.00 81.50 86 PHE A CA 1
ATOM 697 C C . PHE A 1 86 ? 11.128 -8.428 10.294 1.00 81.50 86 PHE A C 1
ATOM 699 O O . PHE A 1 86 ? 10.422 -9.286 10.824 1.00 81.50 86 PHE A O 1
ATOM 706 N N . ASN A 1 87 ? 12.455 -8.424 10.414 1.00 91.06 87 ASN A N 1
ATOM 707 C CA . ASN A 1 87 ? 13.205 -9.442 11.136 1.00 91.06 87 ASN A CA 1
ATOM 708 C C . ASN A 1 87 ? 12.848 -9.459 12.632 1.00 91.06 87 ASN A C 1
ATOM 710 O O . ASN A 1 87 ? 12.671 -10.528 13.206 1.00 91.06 87 ASN A O 1
ATOM 714 N N . GLN A 1 88 ? 12.648 -8.293 13.259 1.00 89.56 88 GLN A N 1
ATOM 715 C CA . GLN A 1 88 ? 12.168 -8.206 14.646 1.00 89.56 88 GLN A CA 1
ATOM 716 C C . GLN A 1 88 ? 10.746 -8.746 14.832 1.00 89.56 88 GLN A C 1
ATOM 718 O O . GLN A 1 88 ? 10.430 -9.311 15.879 1.00 89.56 88 GLN A O 1
ATOM 723 N N . ILE A 1 89 ? 9.854 -8.533 13.863 1.00 85.62 89 ILE A N 1
ATOM 724 C CA . ILE A 1 89 ? 8.499 -9.091 13.915 1.00 85.62 89 ILE A CA 1
ATOM 725 C C . ILE A 1 89 ? 8.572 -10.612 13.774 1.00 85.62 89 ILE A C 1
ATOM 727 O O . ILE A 1 89 ? 7.974 -11.320 14.581 1.00 85.62 89 ILE A O 1
ATOM 731 N N . LEU A 1 90 ? 9.340 -11.112 12.804 1.00 84.31 90 LEU A N 1
ATOM 732 C CA . LEU A 1 90 ? 9.536 -12.544 12.595 1.00 84.31 90 LEU A CA 1
ATOM 733 C C . LEU A 1 90 ? 10.163 -13.226 13.808 1.00 84.31 90 LEU A C 1
ATOM 735 O O . LEU A 1 90 ? 9.667 -14.271 14.221 1.00 84.31 90 LEU A O 1
ATOM 739 N N . SER A 1 91 ? 11.197 -12.635 14.409 1.00 85.00 91 SER A N 1
ATOM 740 C CA . SER A 1 91 ? 11.831 -13.203 15.600 1.00 85.00 91 SER A CA 1
ATOM 741 C C . SER A 1 91 ? 10.856 -13.271 16.773 1.00 85.00 91 SER A C 1
ATOM 743 O O . SER A 1 91 ? 10.767 -14.308 17.418 1.00 85.00 91 SER A O 1
ATOM 745 N N . LYS A 1 92 ? 10.032 -12.237 16.988 1.00 83.12 92 LYS A N 1
ATOM 746 C CA . LYS A 1 92 ? 8.976 -12.255 18.014 1.00 83.12 92 LYS A CA 1
ATOM 747 C C . LYS A 1 92 ? 7.899 -13.301 17.746 1.00 83.12 92 LYS A C 1
ATOM 749 O O . LYS A 1 92 ? 7.439 -13.944 18.685 1.00 83.12 92 LYS A O 1
ATOM 754 N N . LEU A 1 93 ? 7.475 -13.459 16.492 1.00 81.69 93 LEU A N 1
ATOM 755 C CA . LEU A 1 93 ? 6.507 -14.490 16.111 1.00 81.69 93 LEU A CA 1
ATOM 756 C C . LEU A 1 93 ? 7.087 -15.891 16.321 1.00 81.69 93 LEU A C 1
ATOM 758 O O . LEU A 1 93 ? 6.384 -16.766 16.820 1.00 81.69 93 LEU A O 1
ATOM 762 N N . LEU A 1 94 ? 8.365 -16.084 15.992 1.00 80.75 94 LEU A N 1
ATOM 763 C CA . LEU A 1 94 ? 9.078 -17.343 16.178 1.00 80.75 94 LEU A CA 1
ATOM 764 C C . LEU A 1 94 ? 9.290 -17.663 17.665 1.00 80.75 94 LEU A C 1
ATOM 766 O O . LEU A 1 94 ? 9.054 -18.794 18.083 1.00 80.75 94 LEU A O 1
ATOM 770 N N . ASP A 1 95 ? 9.644 -16.665 18.476 1.00 81.25 95 ASP A N 1
ATOM 771 C CA . ASP A 1 95 ? 9.756 -16.791 19.933 1.00 81.25 95 ASP A CA 1
ATOM 772 C C . ASP A 1 95 ? 8.408 -17.159 20.574 1.00 81.25 95 ASP A C 1
ATOM 774 O O . ASP A 1 95 ? 8.357 -18.006 21.470 1.00 81.25 95 ASP A O 1
ATOM 778 N N . LEU A 1 96 ? 7.301 -16.582 20.085 1.00 79.88 96 LEU A N 1
ATOM 779 C CA . LEU A 1 96 ? 5.944 -16.965 20.494 1.00 79.88 96 LEU A CA 1
ATOM 780 C C . LEU A 1 96 ? 5.584 -18.388 20.045 1.00 79.88 96 LEU A C 1
ATOM 782 O O . LEU A 1 96 ? 4.969 -19.133 20.809 1.00 79.88 96 LEU A O 1
ATOM 786 N N . ALA A 1 97 ? 5.964 -18.774 18.824 1.00 71.06 97 ALA A N 1
ATOM 787 C CA . ALA A 1 97 ? 5.723 -20.106 18.270 1.00 71.06 97 ALA A CA 1
ATOM 788 C C . ALA A 1 97 ? 6.525 -21.202 18.991 1.00 71.06 97 ALA A C 1
ATOM 790 O O . ALA A 1 97 ? 6.075 -22.343 19.061 1.00 71.06 97 ALA A O 1
ATOM 791 N N . CYS A 1 98 ? 7.663 -20.849 19.596 1.00 76.25 98 CYS A N 1
ATOM 792 C CA . CYS A 1 98 ? 8.475 -21.738 20.431 1.00 76.25 98 CYS A CA 1
ATOM 793 C C . CYS A 1 98 ? 7.793 -22.098 21.774 1.00 76.25 98 CYS A C 1
ATOM 795 O O . CYS A 1 98 ? 8.335 -22.855 22.576 1.00 76.25 98 CYS A O 1
ATOM 797 N N . GLY A 1 99 ? 6.580 -21.590 22.028 1.00 67.50 99 GLY A N 1
ATOM 798 C CA . GLY A 1 99 ? 5.728 -22.045 23.128 1.00 67.50 99 GLY A CA 1
ATOM 799 C C . GLY A 1 99 ? 6.095 -21.458 24.488 1.00 67.50 99 GLY A C 1
ATOM 800 O O . GLY A 1 99 ? 5.665 -21.985 25.512 1.00 67.50 99 GLY A O 1
ATOM 801 N N . ARG A 1 100 ? 6.866 -20.362 24.512 1.00 68.50 100 ARG A N 1
ATOM 802 C CA . ARG A 1 100 ? 7.276 -19.701 25.759 1.00 68.50 100 ARG A CA 1
ATOM 803 C C . ARG A 1 100 ? 6.081 -19.173 26.557 1.00 68.50 100 ARG A C 1
ATOM 805 O O . ARG A 1 100 ? 6.123 -19.221 27.780 1.00 68.50 100 ARG A O 1
ATOM 812 N N . ASP A 1 101 ? 5.014 -18.768 25.857 1.00 76.12 101 ASP A N 1
ATOM 813 C CA . ASP A 1 101 ? 3.772 -18.244 26.430 1.00 76.12 101 ASP A CA 1
ATOM 814 C C . ASP A 1 101 ? 2.521 -18.738 25.660 1.00 76.12 101 ASP A C 1
ATOM 816 O O . ASP A 1 101 ? 2.089 -18.110 24.685 1.00 76.12 101 ASP A O 1
ATOM 820 N N . PRO A 1 102 ? 1.866 -19.827 26.111 1.00 76.69 102 PRO A N 1
ATOM 821 C CA . PRO A 1 102 ? 0.646 -20.358 25.496 1.00 76.69 102 PRO A CA 1
ATOM 822 C C . PRO A 1 102 ? -0.495 -19.337 25.279 1.00 76.69 102 PRO A C 1
ATOM 824 O O . PRO A 1 102 ? -1.093 -19.353 24.202 1.00 76.69 102 PRO A O 1
ATOM 827 N N . PRO A 1 103 ? -0.822 -18.420 26.219 1.00 78.75 103 PRO A N 1
ATOM 828 C CA . PRO A 1 103 ? -1.914 -17.466 26.000 1.00 78.75 103 PRO A CA 1
ATOM 829 C C . PRO A 1 103 ? -1.590 -16.425 24.916 1.00 78.75 103 PRO A C 1
ATOM 831 O O . PRO A 1 103 ? -2.474 -16.033 24.153 1.00 78.75 103 PRO A O 1
ATOM 834 N N . LEU A 1 104 ? -0.326 -16.005 24.808 1.00 78.56 104 LEU A N 1
ATOM 835 C CA . LEU A 1 104 ? 0.128 -15.075 23.770 1.00 78.56 104 LEU A CA 1
ATOM 836 C C . LEU A 1 104 ? 0.153 -15.743 22.390 1.00 78.56 104 LEU A C 1
ATOM 838 O O . LEU A 1 104 ? -0.181 -15.100 21.396 1.00 78.56 104 LEU A O 1
ATOM 842 N N . PHE A 1 105 ? 0.475 -17.037 22.327 1.00 80.81 105 PHE A N 1
ATOM 843 C CA . PHE A 1 105 ? 0.422 -17.818 21.093 1.00 80.81 105 PHE A CA 1
ATOM 844 C C . PHE A 1 105 ? -0.995 -17.880 20.500 1.00 80.81 105 PHE A C 1
ATOM 846 O O . PHE A 1 105 ? -1.185 -17.566 19.321 1.00 80.81 105 PHE A O 1
ATOM 853 N N . PHE A 1 106 ? -2.007 -18.215 21.311 1.00 80.81 106 PHE A N 1
ATOM 854 C CA . PHE A 1 106 ? -3.400 -18.244 20.846 1.00 80.81 106 PHE A CA 1
ATOM 855 C C . PHE A 1 106 ? -3.896 -16.857 20.421 1.00 80.81 106 PHE A C 1
ATOM 857 O O . PHE A 1 106 ? -4.523 -16.737 19.369 1.00 80.81 106 PHE A O 1
ATOM 864 N N . LEU A 1 107 ? -3.574 -15.802 21.180 1.00 81.62 107 LEU A N 1
ATOM 865 C CA . LEU A 1 107 ? -3.950 -14.427 20.834 1.00 81.62 107 LEU A CA 1
ATOM 866 C C . LEU A 1 107 ? -3.350 -13.991 19.488 1.00 81.62 107 LEU A C 1
ATOM 868 O O . LEU A 1 107 ? -4.062 -13.460 18.636 1.00 81.62 107 LEU A O 1
ATOM 872 N N . THR A 1 108 ? -2.058 -14.245 19.280 1.00 81.25 108 THR A N 1
ATOM 873 C CA . THR A 1 108 ? -1.363 -13.926 18.027 1.00 81.25 108 THR A CA 1
ATOM 874 C C . THR A 1 108 ? -1.914 -14.734 16.859 1.00 81.25 108 THR A C 1
ATOM 876 O O . THR A 1 108 ? -2.138 -14.170 15.792 1.00 81.25 108 THR A O 1
ATOM 879 N N . THR A 1 109 ? -2.218 -16.018 17.063 1.00 81.81 109 THR A N 1
ATOM 880 C CA . THR A 1 109 ? -2.819 -16.883 16.036 1.00 81.81 109 THR A CA 1
ATOM 881 C C . THR A 1 109 ? -4.215 -16.403 15.633 1.00 81.81 109 THR A C 1
ATOM 883 O O . THR A 1 109 ? -4.506 -16.295 14.444 1.00 81.81 109 THR A O 1
A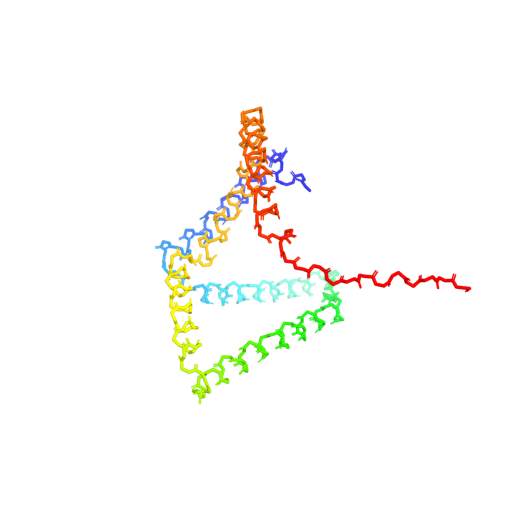TOM 886 N N . ILE A 1 110 ? -5.068 -16.045 16.600 1.00 84.06 110 ILE A N 1
ATOM 887 C CA . ILE A 1 110 ? -6.403 -15.485 16.332 1.00 84.06 110 ILE A CA 1
ATOM 888 C C . ILE A 1 110 ? -6.287 -14.132 15.621 1.00 84.06 110 ILE A C 1
ATOM 890 O O . ILE A 1 110 ? -7.007 -13.881 14.659 1.00 84.06 110 ILE A O 1
ATOM 894 N N . SER A 1 111 ? -5.362 -13.271 16.051 1.00 79.31 111 SER A N 1
ATOM 895 C CA . SER A 1 111 ? -5.104 -11.979 15.405 1.00 79.31 111 SER A CA 1
ATOM 896 C C . SER A 1 111 ? -4.650 -12.147 13.950 1.00 79.31 111 SER A C 1
ATOM 898 O O . SER A 1 111 ? -5.214 -11.523 13.053 1.00 79.31 111 SER A O 1
ATOM 900 N N . LEU A 1 112 ? -3.696 -13.050 13.695 1.00 80.38 112 LEU A N 1
ATOM 901 C CA . LEU A 1 112 ? -3.239 -13.415 12.350 1.00 80.38 112 LEU A CA 1
ATOM 902 C C . LEU A 1 112 ? -4.374 -13.993 11.499 1.00 80.38 112 LEU A C 1
ATOM 904 O O . LEU A 1 112 ? -4.470 -13.671 10.318 1.00 80.38 112 LEU A O 1
ATOM 908 N N . TYR A 1 113 ? -5.255 -14.804 12.086 1.00 81.00 113 TYR A N 1
ATOM 909 C CA . TYR A 1 113 ? -6.427 -15.341 11.398 1.00 81.00 113 TYR A CA 1
ATOM 910 C C . TYR A 1 113 ? -7.408 -14.237 10.992 1.00 81.00 113 TYR A C 1
ATOM 912 O O . TYR A 1 113 ? -7.805 -14.168 9.832 1.00 81.00 113 TYR A O 1
ATOM 920 N N . ILE A 1 114 ? -7.751 -13.329 11.909 1.00 75.06 114 ILE A N 1
ATOM 921 C CA . ILE A 1 114 ? -8.610 -12.177 11.606 1.00 75.06 114 ILE A CA 1
ATOM 922 C C . ILE A 1 114 ? -7.966 -11.311 10.516 1.00 75.06 114 ILE A C 1
ATOM 924 O O . ILE A 1 114 ? -8.641 -10.923 9.565 1.00 75.06 114 ILE A O 1
ATOM 928 N N . LEU A 1 115 ? -6.658 -11.058 10.613 1.00 72.88 115 LEU A N 1
ATOM 929 C CA . LEU A 1 115 ? -5.904 -10.315 9.606 1.00 72.88 115 LEU A CA 1
ATOM 930 C C . LEU A 1 115 ? -5.923 -11.014 8.237 1.00 72.88 115 LEU A C 1
ATOM 932 O O . LEU A 1 115 ? -6.054 -10.341 7.221 1.00 72.88 115 LEU A O 1
ATOM 936 N N . SER A 1 116 ? -5.846 -12.346 8.207 1.00 69.62 116 SER A N 1
ATOM 937 C CA . SER A 1 116 ? -5.950 -13.157 6.987 1.00 69.62 116 SER A CA 1
ATOM 938 C C . SER A 1 116 ? -7.344 -13.080 6.354 1.00 69.62 116 SER A C 1
ATOM 940 O O . SER A 1 116 ? -7.469 -12.862 5.149 1.00 69.62 116 SER A O 1
ATOM 942 N N . VAL A 1 1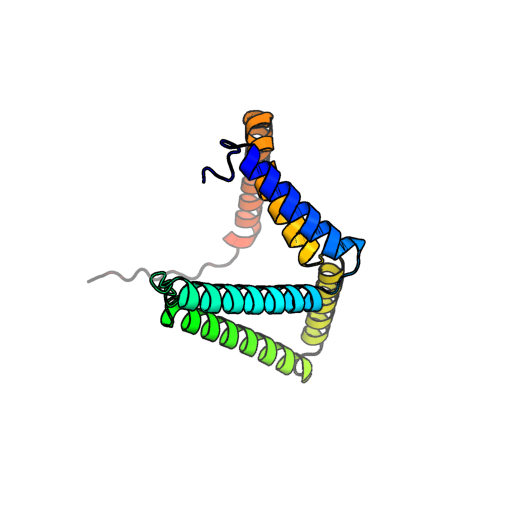17 ? -8.407 -13.166 7.162 1.00 70.81 117 VAL A N 1
ATOM 943 C CA . VAL A 1 117 ? -9.793 -12.996 6.692 1.00 70.81 117 VAL A CA 1
ATOM 944 C C . VAL A 1 117 ? -9.992 -11.594 6.112 1.00 70.81 117 VAL A C 1
ATOM 946 O O . VAL A 1 117 ? -10.511 -11.454 5.009 1.00 70.81 117 VAL A O 1
ATOM 949 N N . ILE A 1 118 ? -9.502 -10.557 6.800 1.00 63.91 118 ILE A N 1
ATOM 950 C CA . ILE A 1 118 ? -9.527 -9.176 6.299 1.00 63.91 118 ILE A CA 1
ATOM 951 C C . ILE A 1 118 ? -8.717 -9.050 5.002 1.00 63.91 118 ILE A C 1
ATOM 953 O O . ILE A 1 118 ? -9.188 -8.429 4.054 1.00 63.91 118 ILE A O 1
ATOM 957 N N . GLY A 1 119 ? -7.533 -9.663 4.928 1.00 57.41 119 GLY A N 1
ATOM 958 C CA . GLY A 1 119 ? -6.698 -9.684 3.724 1.00 57.41 119 GLY A CA 1
ATOM 959 C C . GLY A 1 119 ? -7.357 -10.407 2.548 1.00 57.41 119 GLY A C 1
ATOM 960 O O . GLY A 1 119 ? -7.145 -10.036 1.402 1.00 57.41 119 GLY A O 1
ATOM 961 N N . THR A 1 120 ? -8.226 -11.378 2.826 1.00 62.75 120 THR A N 1
ATOM 962 C CA . THR A 1 120 ? -9.043 -12.046 1.804 1.00 62.75 120 THR A CA 1
ATOM 963 C C . THR A 1 120 ? -10.168 -11.132 1.307 1.00 62.75 120 THR A C 1
ATOM 965 O O . THR A 1 120 ? -10.502 -11.147 0.127 1.00 62.75 120 THR A O 1
ATOM 968 N N . CYS A 1 121 ? -10.737 -10.292 2.178 1.00 54.19 121 CYS A N 1
ATOM 969 C CA . CYS A 1 121 ? -11.738 -9.289 1.795 1.00 54.19 121 CYS A CA 1
ATOM 970 C C . CYS A 1 121 ? -11.131 -8.085 1.054 1.00 54.19 121 CYS A C 1
ATOM 972 O O . CYS A 1 121 ? -11.818 -7.415 0.284 1.00 54.19 121 CYS A O 1
ATOM 974 N N . ILE A 1 122 ? -9.857 -7.787 1.311 1.00 50.69 122 ILE A N 1
ATOM 975 C CA . ILE A 1 122 ? -9.139 -6.638 0.768 1.00 50.69 122 ILE A CA 1
ATOM 976 C C . ILE A 1 122 ? -8.080 -7.152 -0.204 1.00 50.69 122 ILE A C 1
ATOM 978 O O . ILE A 1 122 ? -6.896 -7.240 0.118 1.00 50.69 122 ILE A O 1
ATOM 982 N N . ASN A 1 123 ? -8.504 -7.465 -1.430 1.00 63.19 123 ASN A N 1
ATOM 983 C CA . ASN A 1 123 ? -7.553 -7.662 -2.517 1.00 63.19 123 ASN A CA 1
ATOM 984 C C . ASN A 1 123 ? -6.729 -6.368 -2.679 1.00 63.19 123 ASN A C 1
ATOM 986 O O . ASN A 1 123 ? -7.304 -5.278 -2.747 1.00 63.19 123 ASN A O 1
ATOM 990 N N . PHE A 1 124 ? -5.395 -6.461 -2.736 1.00 61.19 124 PHE A N 1
ATOM 991 C CA . PHE A 1 124 ? -4.501 -5.295 -2.859 1.00 61.19 124 PHE A CA 1
ATOM 992 C C . PHE A 1 124 ? -4.877 -4.420 -4.070 1.00 61.19 124 PHE A C 1
ATOM 994 O O . PHE A 1 124 ? -4.822 -3.193 -3.998 1.00 61.19 124 PHE A O 1
ATOM 1001 N N . MET A 1 125 ? -5.361 -5.052 -5.143 1.00 57.06 125 MET A N 1
ATOM 1002 C CA . MET A 1 125 ? -5.884 -4.380 -6.335 1.00 57.06 125 MET A CA 1
ATOM 1003 C C . MET A 1 125 ? -7.181 -3.616 -6.074 1.00 57.06 125 MET A C 1
ATOM 1005 O O . MET A 1 125 ? -7.312 -2.473 -6.502 1.00 57.06 125 MET A O 1
ATOM 1009 N N . ASN A 1 126 ? -8.116 -4.203 -5.328 1.00 61.75 126 ASN A N 1
ATOM 1010 C CA . ASN A 1 126 ? -9.356 -3.531 -4.952 1.00 61.75 126 ASN A CA 1
ATOM 1011 C C . ASN A 1 126 ? -9.077 -2.354 -4.002 1.00 61.75 126 ASN A C 1
ATOM 1013 O O . ASN A 1 126 ? -9.657 -1.285 -4.152 1.00 61.75 126 ASN A O 1
ATOM 1017 N N . LEU A 1 127 ? -8.122 -2.503 -3.076 1.00 64.88 127 LEU A N 1
ATOM 1018 C CA . LEU A 1 127 ? -7.675 -1.404 -2.217 1.00 64.88 127 LEU A CA 1
ATOM 1019 C C . LEU A 1 127 ? -7.059 -0.260 -3.038 1.00 64.88 127 LEU A C 1
ATOM 1021 O O . LEU A 1 127 ? -7.393 0.901 -2.808 1.00 64.88 127 LEU A O 1
ATOM 1025 N N . LEU A 1 128 ? -6.189 -0.578 -4.002 1.00 65.62 128 LEU A N 1
ATOM 1026 C CA . LEU A 1 128 ? -5.607 0.412 -4.913 1.00 65.62 128 LEU A CA 1
ATOM 1027 C C . LEU A 1 128 ? -6.676 1.098 -5.769 1.00 65.62 128 LEU A C 1
ATOM 1029 O O . LEU A 1 128 ? -6.635 2.316 -5.923 1.00 65.62 128 LEU A O 1
ATOM 1033 N N . PHE A 1 129 ? -7.651 0.345 -6.281 1.00 65.88 129 PHE A N 1
ATOM 1034 C CA . PHE A 1 129 ? -8.757 0.880 -7.072 1.00 65.88 129 PHE A CA 1
ATOM 1035 C C . PHE A 1 129 ? -9.657 1.798 -6.243 1.00 65.88 129 PHE A C 1
ATOM 1037 O O . PHE A 1 129 ? -9.886 2.939 -6.635 1.00 65.88 129 PHE A O 1
ATOM 1044 N N . ILE A 1 130 ? -10.094 1.357 -5.061 1.00 65.12 130 ILE A N 1
ATOM 1045 C CA . ILE A 1 130 ? -10.867 2.183 -4.124 1.00 65.12 130 ILE A CA 1
ATOM 1046 C C . ILE A 1 130 ? -10.061 3.422 -3.724 1.00 65.12 130 ILE A C 1
ATO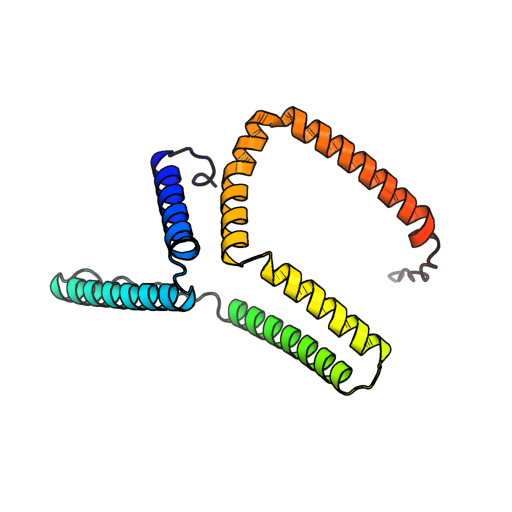M 1048 O O . ILE A 1 130 ? -10.618 4.514 -3.661 1.00 65.12 130 ILE A O 1
ATOM 1052 N N . GLY A 1 131 ? -8.753 3.288 -3.495 1.00 74.75 131 GLY A N 1
ATOM 1053 C CA . GLY A 1 131 ? -7.854 4.402 -3.196 1.00 74.75 131 GLY A CA 1
ATOM 1054 C C . GLY A 1 131 ? -7.779 5.420 -4.333 1.00 74.75 131 GLY A C 1
ATOM 1055 O O . GLY A 1 131 ? -7.934 6.612 -4.099 1.00 74.75 131 GLY A O 1
ATOM 1056 N N . PHE A 1 132 ? -7.615 4.963 -5.573 1.00 71.75 132 PHE A N 1
ATOM 1057 C CA . PHE A 1 132 ? -7.574 5.830 -6.749 1.00 71.75 132 PHE A CA 1
ATOM 1058 C C . PHE A 1 132 ? -8.922 6.511 -7.015 1.00 71.75 132 PHE A C 1
ATOM 1060 O O . PHE A 1 132 ? -8.980 7.729 -7.180 1.00 71.75 132 PHE A O 1
ATOM 1067 N N . VAL A 1 133 ? -10.011 5.736 -7.000 1.00 72.19 133 VAL A N 1
ATOM 1068 C CA . VAL A 1 133 ? -11.375 6.249 -7.177 1.00 72.19 133 VAL A CA 1
ATOM 1069 C C . VAL A 1 133 ? -11.677 7.272 -6.096 1.00 72.19 133 VAL A C 1
ATOM 1071 O O . VAL A 1 133 ? -12.064 8.385 -6.428 1.00 72.19 133 VAL A O 1
ATOM 1074 N N . SER A 1 134 ? -11.423 6.946 -4.826 1.00 70.69 134 SER A N 1
ATOM 1075 C CA . SER A 1 134 ? -11.643 7.880 -3.724 1.00 70.69 134 SER A CA 1
ATOM 1076 C C . SER A 1 134 ? -10.788 9.134 -3.868 1.00 70.69 134 SER A C 1
ATOM 1078 O O . SER A 1 134 ? -11.335 10.216 -3.726 1.00 70.69 134 SER A O 1
ATOM 1080 N N . MET A 1 135 ? -9.508 9.040 -4.234 1.00 72.44 135 MET A N 1
ATOM 1081 C CA . MET A 1 135 ? -8.643 10.211 -4.439 1.00 72.44 135 MET A CA 1
ATOM 1082 C C . MET A 1 135 ? -9.152 11.146 -5.549 1.00 72.44 135 MET A C 1
ATOM 1084 O O . MET A 1 135 ? -8.994 12.360 -5.435 1.00 72.44 135 MET A O 1
ATOM 1088 N N . GLN A 1 136 ? -9.797 10.599 -6.582 1.00 65.69 136 GLN A N 1
ATOM 1089 C CA . GLN A 1 136 ? -10.386 11.367 -7.681 1.00 65.69 136 GLN A CA 1
ATOM 1090 C C . GLN A 1 136 ? -11.783 11.915 -7.336 1.00 65.69 136 GLN A C 1
ATOM 1092 O O . GLN A 1 136 ? -12.112 13.047 -7.683 1.00 65.69 136 GLN A O 1
ATOM 1097 N N . THR A 1 137 ? -12.622 11.124 -6.661 1.00 69.06 137 THR A N 1
ATOM 1098 C CA . THR A 1 137 ? -14.010 11.496 -6.352 1.00 69.06 137 THR A CA 1
ATOM 1099 C C . THR A 1 137 ? -14.137 12.348 -5.096 1.00 69.06 137 THR A C 1
ATOM 1101 O O . THR A 1 137 ? -15.064 13.146 -5.010 1.00 69.06 137 THR A O 1
ATOM 1104 N N . LEU A 1 138 ? -13.228 12.194 -4.126 1.00 72.56 138 LEU A N 1
ATOM 1105 C CA . LEU A 1 138 ? -13.202 12.963 -2.878 1.00 72.56 138 LEU A CA 1
ATOM 1106 C C . LEU A 1 138 ? -13.196 14.477 -3.109 1.00 72.56 138 LEU A C 1
ATOM 1108 O O . LEU A 1 138 ? -14.053 15.127 -2.519 1.00 72.56 138 LEU A O 1
ATOM 1112 N N . PRO A 1 139 ? -12.305 15.057 -3.937 1.00 70.38 139 PRO A N 1
ATOM 1113 C CA . PRO A 1 139 ? -12.282 16.506 -4.129 1.00 70.38 139 PRO A CA 1
ATOM 1114 C C . PRO A 1 139 ? -13.576 17.034 -4.763 1.00 70.38 139 PRO A C 1
ATOM 1116 O O . PRO A 1 139 ? -14.101 18.042 -4.311 1.00 70.38 139 PRO A O 1
ATOM 1119 N N . ILE A 1 140 ? -14.150 16.309 -5.729 1.00 66.44 140 ILE A N 1
ATOM 1120 C CA . ILE A 1 140 ? -15.390 16.706 -6.421 1.00 66.44 140 ILE A CA 1
ATOM 1121 C C . ILE A 1 140 ? -16.608 16.601 -5.491 1.00 66.44 140 ILE A C 1
ATOM 1123 O O . ILE A 1 140 ? -17.456 17.489 -5.448 1.00 66.44 140 ILE A O 1
ATOM 1127 N N . MET A 1 141 ? -16.699 15.514 -4.721 1.00 66.31 141 MET A N 1
ATOM 1128 C CA . MET A 1 141 ? -17.754 15.343 -3.719 1.00 66.31 141 MET A CA 1
ATOM 1129 C C . MET A 1 141 ? -17.631 16.359 -2.586 1.00 66.31 141 MET A C 1
ATOM 1131 O O . MET A 1 141 ? -18.651 16.772 -2.040 1.00 66.31 141 MET A O 1
ATOM 1135 N N . TYR A 1 142 ? -16.406 16.750 -2.230 1.00 69.31 142 TYR A N 1
ATOM 1136 C CA . TYR A 1 142 ? -16.180 17.772 -1.220 1.00 69.31 142 TYR A CA 1
ATOM 1137 C C . TYR A 1 142 ? -16.598 19.151 -1.728 1.00 69.31 142 TYR A C 1
ATOM 1139 O O . TYR A 1 142 ? -17.371 19.793 -1.040 1.00 69.31 142 TYR A O 1
ATOM 1147 N N . GLU A 1 143 ? -16.214 19.568 -2.939 1.00 74.38 143 GLU A N 1
ATOM 1148 C CA . GLU A 1 143 ? -16.673 20.851 -3.507 1.00 74.38 143 GLU A CA 1
ATOM 1149 C C . GLU A 1 143 ? -18.205 20.929 -3.640 1.00 74.38 143 GLU A C 1
ATOM 1151 O O . GLU A 1 143 ? -18.801 21.975 -3.400 1.00 74.38 143 GLU A O 1
ATOM 1156 N N . MET A 1 144 ? -18.872 19.826 -3.996 1.00 75.75 144 MET A N 1
ATOM 1157 C CA . MET A 1 144 ? -20.328 19.820 -4.194 1.00 75.75 144 MET A CA 1
ATOM 1158 C C . MET A 1 144 ? -21.135 19.781 -2.885 1.00 75.75 144 MET A C 1
ATOM 1160 O O . MET A 1 144 ? -22.282 20.225 -2.863 1.00 75.75 144 MET A O 1
ATOM 1164 N N . TYR A 1 145 ? -20.561 19.245 -1.806 1.00 76.31 145 TYR A N 1
ATOM 1165 C CA . TYR A 1 145 ? -21.230 19.077 -0.509 1.00 76.31 145 TYR A CA 1
ATOM 1166 C C . TYR A 1 145 ? -20.454 19.717 0.647 1.00 76.31 145 TYR A C 1
ATOM 1168 O O . TYR A 1 145 ? -20.620 19.295 1.792 1.00 76.31 145 TYR A O 1
ATOM 1176 N N . GLU A 1 146 ? -19.619 20.717 0.359 1.00 76.69 146 GLU A N 1
ATOM 1177 C CA . GLU A 1 146 ? -18.654 21.309 1.296 1.00 76.69 146 GLU A CA 1
ATOM 1178 C C . GLU A 1 146 ? -19.324 21.673 2.626 1.00 76.69 146 GLU A C 1
ATOM 1180 O O . GLU A 1 146 ? -18.933 21.171 3.680 1.00 76.69 146 GLU A O 1
ATOM 1185 N N . ASP A 1 147 ? -20.434 22.415 2.565 1.00 82.75 147 ASP A N 1
ATOM 1186 C CA . ASP A 1 147 ? -21.190 22.867 3.738 1.00 82.75 147 ASP A CA 1
ATOM 1187 C C . ASP A 1 147 ? -21.792 21.717 4.567 1.00 82.75 147 ASP A C 1
ATOM 1189 O O . ASP A 1 147 ? -21.797 21.748 5.805 1.00 82.75 147 ASP A O 1
ATOM 1193 N N . ASP A 1 148 ? -22.317 20.680 3.910 1.00 80.88 148 ASP A N 1
ATOM 1194 C CA . ASP A 1 148 ? -22.936 19.540 4.591 1.00 80.88 148 ASP A CA 1
ATOM 1195 C C . ASP A 1 148 ? -21.879 18.615 5.205 1.00 80.88 148 ASP A C 1
ATOM 1197 O O . ASP A 1 148 ? -22.037 18.162 6.349 1.00 80.88 148 ASP A O 1
ATOM 1201 N N . VAL A 1 149 ? -20.785 18.368 4.478 1.00 81.88 149 VAL A N 1
ATOM 1202 C CA . VAL A 1 149 ? -19.650 17.571 4.950 1.00 81.88 149 VAL A CA 1
ATOM 1203 C C . VAL A 1 149 ? -18.978 18.274 6.121 1.00 81.88 149 VAL A C 1
ATOM 1205 O O . VAL A 1 149 ? -18.776 17.634 7.153 1.00 81.88 149 VAL A O 1
ATOM 1208 N N . ASP A 1 150 ? -18.731 19.581 6.041 1.00 83.75 150 ASP A N 1
ATOM 1209 C CA . ASP A 1 150 ? -18.139 20.349 7.137 1.00 83.75 150 ASP A CA 1
ATOM 1210 C C . ASP A 1 150 ? -19.058 20.420 8.357 1.00 83.75 150 ASP A C 1
ATOM 1212 O O . ASP A 1 150 ? -18.602 20.304 9.505 1.00 83.75 150 ASP A O 1
ATOM 1216 N N . ARG A 1 151 ? -20.377 20.518 8.161 1.00 86.50 151 ARG A N 1
ATOM 1217 C CA . ARG A 1 151 ? -21.336 20.453 9.272 1.00 86.50 151 ARG A CA 1
ATOM 1218 C C . ARG A 1 151 ? -21.304 19.089 9.965 1.00 86.50 151 ARG A C 1
ATOM 1220 O O . ARG A 1 151 ? -21.298 19.026 11.200 1.00 86.50 151 ARG A O 1
ATOM 1227 N N . VAL A 1 152 ? -21.269 17.994 9.207 1.00 86.06 152 VAL A N 1
ATOM 1228 C CA . VAL A 1 152 ? -21.192 16.636 9.771 1.00 86.06 152 VAL A CA 1
ATOM 1229 C C . VAL A 1 152 ? -19.829 16.394 10.419 1.00 86.06 152 VAL A C 1
ATOM 1231 O O . VAL A 1 152 ? -19.777 15.926 11.560 1.00 86.06 152 VAL A O 1
ATOM 1234 N N . ALA A 1 153 ? -18.735 16.766 9.757 1.00 84.75 153 ALA A N 1
ATOM 1235 C CA . ALA A 1 153 ? -17.369 16.618 10.244 1.00 84.75 153 ALA A CA 1
ATOM 1236 C C . ALA A 1 153 ? -17.146 17.419 11.531 1.00 84.75 153 ALA A C 1
ATOM 1238 O O . ALA A 1 153 ? -16.642 16.878 12.518 1.00 84.75 153 ALA A O 1
ATOM 1239 N N . SER A 1 154 ? -17.604 18.671 11.585 1.00 85.69 154 SER A N 1
ATOM 1240 C CA . SER A 1 154 ? -17.519 19.503 12.790 1.00 85.69 154 SER A CA 1
ATOM 1241 C C . SER A 1 154 ? -18.364 18.942 13.939 1.00 85.69 154 SER A C 1
ATOM 1243 O O . SER A 1 154 ? -17.916 18.928 15.092 1.00 85.69 154 SER A O 1
ATOM 1245 N N . MET A 1 155 ? -19.555 18.403 13.658 1.00 90.00 155 MET A N 1
ATOM 1246 C CA . MET A 1 155 ? -20.378 17.726 14.661 1.00 90.00 155 MET A CA 1
ATOM 1247 C C . MET A 1 155 ? -19.704 16.447 15.181 1.00 90.00 155 MET A C 1
ATOM 1249 O O . MET A 1 155 ? -19.671 16.215 16.396 1.00 90.00 155 MET A O 1
ATOM 1253 N N . LEU A 1 156 ? -19.138 15.638 14.284 1.00 91.31 156 LEU A N 1
ATOM 1254 C CA . LEU A 1 156 ? -18.418 14.410 14.610 1.00 91.31 156 LEU A CA 1
ATOM 1255 C C . LEU A 1 156 ? -17.168 14.720 15.438 1.00 91.31 156 LEU A C 1
ATOM 1257 O O . LEU A 1 156 ? -16.962 14.117 16.488 1.00 91.31 156 LEU A O 1
ATOM 1261 N N . MET A 1 157 ? -16.389 15.723 15.039 1.00 87.25 157 MET A N 1
ATOM 1262 C CA . MET A 1 157 ? -15.184 16.158 15.740 1.00 87.25 157 MET A CA 1
ATOM 1263 C C . MET A 1 157 ? -15.513 16.694 17.140 1.00 87.25 157 MET A C 1
ATOM 1265 O O . MET A 1 157 ? -14.810 16.389 18.106 1.00 87.25 157 MET A O 1
ATOM 1269 N N . ARG A 1 158 ? -16.641 17.402 17.306 1.00 92.12 158 ARG A N 1
ATOM 1270 C CA . ARG A 1 158 ? -17.157 17.790 18.632 1.00 92.12 158 ARG A CA 1
ATOM 1271 C C . ARG A 1 158 ? -17.529 16.571 19.481 1.00 92.12 158 ARG A C 1
ATOM 1273 O O . ARG A 1 158 ? -17.187 16.548 20.666 1.00 92.12 158 ARG A O 1
ATOM 1280 N N . LYS A 1 159 ? -18.202 15.559 18.914 1.00 92.50 159 LYS A N 1
ATOM 1281 C CA . LYS A 1 159 ? -18.535 14.306 19.625 1.00 92.50 159 LYS A CA 1
ATOM 1282 C C . LYS A 1 159 ? -17.275 13.530 20.014 1.00 92.50 159 LYS A C 1
ATOM 1284 O O . LYS A 1 159 ? -17.147 13.148 21.175 1.00 92.50 159 LYS A O 1
ATOM 1289 N N . MET A 1 160 ? -16.325 13.382 19.096 1.00 87.88 160 MET A N 1
ATOM 1290 C CA . MET A 1 160 ? -15.040 12.728 19.341 1.00 87.88 160 MET A CA 1
ATOM 1291 C C . MET A 1 16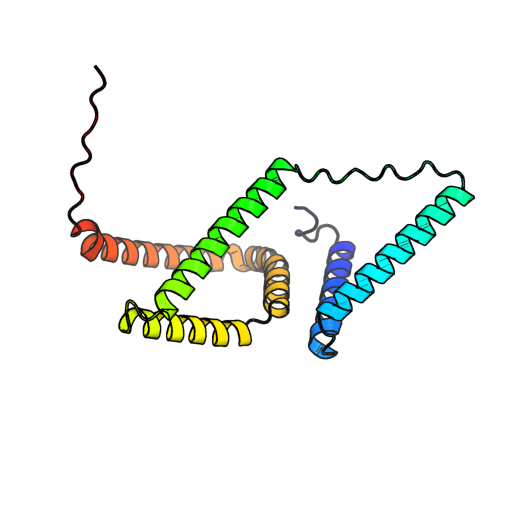0 ? -14.238 13.453 20.417 1.00 87.88 160 MET A C 1
ATOM 1293 O O . MET A 1 160 ? -13.749 12.813 21.337 1.00 87.88 160 MET A O 1
ATOM 1297 N N . ARG A 1 161 ? -14.172 14.790 20.394 1.00 88.62 161 ARG A N 1
ATOM 1298 C CA . ARG A 1 161 ? -13.497 15.568 21.445 1.00 88.62 161 ARG A CA 1
ATOM 1299 C C . ARG A 1 161 ? -14.170 15.394 22.810 1.00 88.62 161 ARG A C 1
ATOM 1301 O O . ARG A 1 161 ? -13.476 15.343 23.823 1.00 88.62 161 ARG A O 1
ATOM 1308 N N . LYS A 1 162 ? -15.504 15.281 22.860 1.00 90.94 162 LYS A N 1
ATOM 1309 C CA . LYS A 1 162 ? -16.229 14.950 24.101 1.00 90.94 162 LYS A CA 1
ATOM 1310 C C . LYS A 1 162 ? -15.901 13.537 24.585 1.00 90.94 162 LYS A C 1
ATOM 1312 O O . LYS A 1 162 ? -15.643 13.367 25.773 1.00 90.94 162 LYS A O 1
ATOM 1317 N N . LEU A 1 163 ? -15.880 12.551 23.686 1.00 89.25 163 LEU A N 1
ATOM 1318 C CA . LEU A 1 163 ? -15.531 11.170 24.020 1.00 89.25 163 LEU A CA 1
ATOM 1319 C C . LEU A 1 163 ? -14.080 11.073 24.499 1.00 89.25 163 LEU A C 1
ATOM 1321 O O . LEU A 1 163 ? -13.832 10.514 25.558 1.00 89.25 163 LEU A O 1
ATOM 1325 N N . TYR A 1 164 ? -13.152 11.711 23.788 1.00 85.19 164 TYR A N 1
ATOM 1326 C CA . TYR A 1 164 ? -11.746 11.796 24.158 1.00 85.19 164 TYR A CA 1
ATOM 1327 C C . TYR A 1 164 ? -11.570 12.439 25.529 1.00 85.19 164 TYR A C 1
ATOM 1329 O O . TYR A 1 164 ? -10.915 11.861 26.379 1.00 85.19 164 TYR A O 1
ATOM 1337 N N . ARG A 1 165 ? -12.217 13.580 25.803 1.00 88.06 165 ARG A N 1
ATOM 1338 C CA . ARG A 1 165 ? -12.185 14.203 27.139 1.00 88.06 165 ARG A CA 1
ATOM 1339 C C . ARG A 1 165 ? -12.733 13.289 28.227 1.00 88.06 165 ARG A C 1
ATOM 1341 O O . ARG A 1 165 ? -12.220 13.306 29.336 1.00 88.06 165 ARG A O 1
ATOM 1348 N N . LYS A 1 166 ? -13.769 12.506 27.922 1.00 87.94 166 LYS A N 1
ATOM 1349 C CA . LYS A 1 166 ? -14.348 11.540 28.858 1.00 87.94 166 LYS A CA 1
ATOM 1350 C C . LYS A 1 166 ? -13.403 10.362 29.098 1.00 87.94 166 LYS A C 1
ATOM 1352 O O . LYS A 1 166 ? -13.309 9.899 30.227 1.00 87.94 166 LYS A O 1
ATOM 1357 N N . VAL A 1 167 ? -12.710 9.877 28.072 1.00 86.69 167 VAL A N 1
ATOM 1358 C CA . VAL A 1 167 ? -11.679 8.837 28.209 1.00 86.69 167 VAL A CA 1
ATOM 1359 C C . VAL A 1 167 ? -10.474 9.387 28.968 1.00 86.69 167 VAL A C 1
ATOM 1361 O O . VAL A 1 167 ? -9.985 8.742 29.888 1.00 86.69 167 VAL A O 1
ATOM 1364 N N . ASP A 1 168 ? -10.044 10.602 28.651 1.00 86.88 168 ASP A N 1
ATOM 1365 C CA . ASP A 1 168 ? -8.925 11.267 29.302 1.00 86.88 168 ASP A CA 1
ATOM 1366 C C . ASP A 1 168 ? -9.203 11.501 30.787 1.00 86.88 168 ASP A C 1
ATOM 1368 O O . ASP A 1 168 ? -8.407 11.107 31.628 1.00 86.88 168 ASP A O 1
ATOM 1372 N N . SER A 1 169 ? -10.384 12.016 31.137 1.00 83.69 169 SER A N 1
ATOM 1373 C CA . SER A 1 169 ? -10.750 12.259 32.534 1.00 83.69 169 SER A CA 1
ATOM 1374 C C . SER A 1 169 ? -11.058 10.994 33.340 1.00 83.69 169 SER A C 1
ATOM 1376 O O . SER A 1 169 ? -10.900 11.010 34.560 1.00 83.69 169 SER A O 1
ATOM 1378 N N . ASN A 1 170 ? -11.527 9.914 32.704 1.00 81.81 170 ASN A N 1
ATOM 1379 C CA . ASN A 1 170 ? -11.869 8.676 33.411 1.00 81.81 170 ASN A CA 1
ATOM 1380 C C . ASN A 1 170 ? -10.723 7.669 33.472 1.00 81.81 170 ASN A C 1
ATOM 1382 O O . ASN A 1 170 ? -10.677 6.894 34.426 1.00 81.81 170 ASN A O 1
ATOM 1386 N N . VAL A 1 171 ? -9.848 7.658 32.466 1.00 78.75 171 VAL A N 1
ATOM 1387 C CA . VAL A 1 171 ? -8.793 6.654 32.294 1.00 78.75 171 VAL A CA 1
ATOM 1388 C C . VAL A 1 171 ? -7.422 7.317 32.358 1.00 78.75 171 VAL A C 1
ATOM 1390 O O . VAL A 1 171 ? -6.681 7.046 33.296 1.00 78.75 171 VAL A O 1
ATOM 1393 N N . LEU A 1 172 ? -7.084 8.214 31.423 1.00 75.00 172 LEU A N 1
ATOM 1394 C CA . LEU A 1 172 ? -5.708 8.726 31.282 1.00 75.00 172 LEU A CA 1
ATOM 1395 C C . LEU A 1 172 ? -5.255 9.604 32.457 1.00 75.00 172 LEU A C 1
ATOM 1397 O O . LEU A 1 172 ? -4.092 9.552 32.843 1.00 75.00 172 LEU A O 1
ATOM 1401 N N . SER A 1 173 ? -6.158 10.380 33.053 1.00 73.06 173 SER A N 1
ATOM 1402 C CA . SER A 1 173 ? -5.876 11.249 34.202 1.00 73.06 173 SER A CA 1
ATOM 1403 C C . SER A 1 173 ? -5.718 10.475 35.514 1.00 73.06 173 SER A C 1
ATOM 1405 O O . SER A 1 173 ? -5.087 10.974 36.444 1.00 73.06 173 SER A O 1
ATOM 1407 N N . LYS A 1 174 ? -6.283 9.262 35.596 1.00 76.88 174 LYS A N 1
ATOM 1408 C CA . LYS A 1 174 ? -6.156 8.364 36.753 1.00 76.88 174 LYS A CA 1
ATOM 1409 C C . LYS A 1 174 ? -4.893 7.512 36.697 1.00 76.88 174 LYS A C 1
ATOM 1411 O O . LYS A 1 174 ? -4.542 6.892 37.697 1.00 76.88 174 LYS A O 1
ATOM 1416 N N . ILE A 1 175 ? -4.211 7.478 35.553 1.00 76.31 175 ILE A N 1
ATOM 1417 C CA . ILE A 1 175 ? -2.894 6.858 35.446 1.00 76.31 175 ILE A CA 1
ATOM 1418 C C . ILE A 1 175 ? -1.904 7.793 36.156 1.00 76.31 175 ILE A C 1
ATOM 1420 O O . ILE A 1 175 ? -1.777 8.953 35.756 1.00 76.31 175 ILE A O 1
ATOM 1424 N N . PRO A 1 176 ? -1.202 7.334 37.207 1.00 69.31 176 PRO A N 1
ATOM 1425 C CA . PRO A 1 176 ? -0.242 8.162 37.922 1.00 69.31 176 PRO A CA 1
ATOM 1426 C C . PRO A 1 176 ? 0.891 8.562 36.972 1.00 69.31 176 PRO A C 1
ATOM 1428 O O . PRO A 1 176 ? 1.761 7.764 36.624 1.00 69.31 176 PRO A O 1
ATOM 1431 N N . ARG A 1 177 ? 0.871 9.817 36.518 1.00 64.25 177 ARG A N 1
ATOM 1432 C CA . ARG A 1 177 ? 1.965 10.413 35.748 1.00 64.25 177 ARG A CA 1
ATOM 1433 C C . ARG A 1 177 ? 3.144 10.640 36.692 1.00 64.25 177 ARG A C 1
ATOM 1435 O O . ARG A 1 177 ? 3.062 11.463 37.600 1.00 64.25 177 ARG A O 1
ATOM 1442 N N . GLY A 1 178 ? 4.230 9.900 36.474 1.00 65.31 178 GLY A N 1
ATOM 1443 C CA . GLY A 1 178 ? 5.488 10.089 37.196 1.00 65.31 178 GLY A CA 1
ATOM 1444 C C . GLY A 1 178 ? 5.992 11.530 37.074 1.00 65.31 178 GLY A C 1
ATOM 1445 O O . GLY A 1 178 ? 5.840 12.170 36.032 1.00 65.31 178 GLY A O 1
ATOM 1446 N N . THR A 1 179 ? 6.570 12.050 38.155 1.00 53.56 179 THR A N 1
ATOM 1447 C CA . THR A 1 179 ? 7.099 13.413 38.247 1.00 53.56 179 THR A CA 1
ATOM 1448 C C . THR A 1 179 ? 8.148 13.663 37.163 1.00 53.56 179 THR A C 1
ATOM 1450 O O . THR A 1 179 ? 9.263 13.145 37.212 1.00 53.56 179 THR A O 1
ATOM 1453 N N . VAL A 1 180 ? 7.812 14.496 36.174 1.00 60.16 180 VAL A N 1
ATOM 1454 C CA . VAL A 1 180 ? 8.801 15.020 35.227 1.00 60.16 180 VAL A CA 1
ATOM 1455 C C . VAL A 1 180 ? 9.699 15.976 36.008 1.00 60.16 180 VAL A C 1
ATOM 1457 O O . VAL A 1 180 ? 9.326 17.109 36.306 1.00 60.16 180 VAL A O 1
ATOM 1460 N N . LYS A 1 181 ? 10.880 15.489 36.396 1.00 48.25 181 LYS A N 1
ATOM 1461 C CA . LYS A 1 181 ? 11.940 16.286 37.017 1.00 48.25 181 LYS A CA 1
ATOM 1462 C C . LYS A 1 181 ? 12.351 17.378 36.023 1.00 48.25 181 LYS A C 1
ATOM 1464 O O . LYS A 1 181 ? 13.077 17.109 35.068 1.00 48.25 181 LYS A O 1
ATOM 1469 N N . SER A 1 182 ? 11.893 18.610 36.228 1.00 52.28 182 SER A N 1
ATOM 1470 C CA . SER A 1 182 ? 12.414 19.767 35.503 1.00 52.28 182 SER A CA 1
ATOM 1471 C C . SER A 1 182 ? 13.894 19.929 35.860 1.00 52.28 182 SER A C 1
ATOM 1473 O O . SER A 1 182 ? 14.222 20.269 37.001 1.00 52.28 182 SER A O 1
ATOM 1475 N N . LYS A 1 183 ? 14.800 19.667 34.912 1.00 51.06 183 LYS A N 1
ATOM 1476 C CA . LYS A 1 183 ? 16.201 20.076 35.047 1.00 51.06 183 LYS A CA 1
ATOM 1477 C C . LYS A 1 183 ? 16.232 21.606 35.063 1.00 51.06 183 LYS A C 1
ATOM 1479 O O . LYS A 1 183 ? 15.980 22.236 34.043 1.00 51.06 183 LYS A O 1
ATOM 1484 N N . LYS A 1 184 ? 16.511 22.196 36.229 1.00 51.88 184 LYS A N 1
ATOM 1485 C CA . LYS A 1 184 ? 16.968 23.586 36.313 1.00 51.88 184 LYS A CA 1
ATOM 1486 C C . LYS A 1 184 ? 18.335 23.642 35.633 1.00 51.88 184 LYS A C 1
ATOM 1488 O O . LYS A 1 184 ? 19.249 22.943 36.064 1.00 51.88 184 LYS A O 1
ATOM 1493 N N . HIS A 1 185 ? 18.438 24.419 34.563 1.00 47.75 185 HIS A N 1
ATOM 1494 C CA . HIS A 1 185 ? 19.726 24.862 34.048 1.00 47.75 185 HIS A CA 1
ATOM 1495 C C . HIS A 1 185 ? 20.328 25.822 35.082 1.00 47.75 185 HIS A C 1
ATOM 1497 O O . HIS A 1 185 ? 19.649 26.758 35.509 1.00 47.75 185 HIS A O 1
ATOM 1503 N N . ALA A 1 186 ? 21.535 25.497 35.540 1.00 50.62 186 ALA A N 1
ATOM 1504 C CA . ALA A 1 186 ? 22.411 26.368 36.315 1.00 50.62 186 ALA A CA 1
ATOM 1505 C C . ALA A 1 186 ? 23.414 27.018 35.359 1.00 50.62 186 ALA A C 1
ATOM 1507 O O . ALA A 1 186 ? 23.757 26.339 34.360 1.00 50.62 186 ALA A O 1
#

Organism: Brassica napus (NCBI:txid3708)

Radius of gyration: 26.38 Å; chains: 1; bounding box: 45×48×75 Å

Foldseek 3Di:
DVLLVCPPVVSVVVVVVVLVVVLCCCPVVVCPVVVVVVVVVVVVVVVVVVVQVVCVVVVPDDPPPPPPCPVVVVVVVVVVVVVVVVVVVVVVLVVVVVVPDPVVVVVVVVVVVVVVVVCVVDPVSVVVVCVVCCSNVVVVVCVVCVPVCCVVVVVVVVVVVVVVVVCCVPPVVPPDDPDPPPPDDD